Protein AF-A0A2N1NIB5-F1 (afdb_monomer_lite)

Secondary structure (DSSP, 8-state):
-----------------------HHHHHHHHHHHHHHHHHHHT-------------------S------HHHHHHHHHHTT--HHHHHHHHHHHHHHHHHHHHHHTTSPPHHHHHHHHHHHHHHHHHHHHHHHHHHHHHHHHHHHHHHHHHHHHHHHHHHHHHHHHHHHHHHHHHHHHHHHHHHHHHHHHHHHHHHHHHHHHHHHHHHHHHHHHHHHHHHHHHHHHHHHHHHHHHHHHHHHHHHHHHHHHHHS----------

Organism: NCBI:txid588596

Sequence (263 aa):
MLNQIIKRSIFPITGSLSVFRPSIREQQTISIHKYFSTIQEQISPLSPDKPKEKEITIQPTSKAQYYFNTYKIVKDLEVQGFTRGQAEAIMRGMEALLINGFKSRSKLLSKADLENETYLFQASLSDLRIEIQIMRKNSLVDLSSENSLIQREVSSLHQKLRDDIGKMRHFIQLDINNYKADIREEQKKKEINIQRIDNKFTISSGDVRTDIEALKWETTRMALLGLFGLAVFSFSIMFFTSNKKSKEITSEVSKPKDVNINS

pLDDT: mean 76.4, std 22.6, range [32.91, 98.56]

Radius of gyration: 76.94 Å; chains: 1; bounding box: 145×105×233 Å

Foldseek 3Di:
DDDDDDDDDDDDDPDPPPPCPPDPVRVVVVVVVVVVVVCVVVCPDPPPPPPPPPPPPVVVPPDPPCPDDLVVQLVVVVVVPDDSVRSNVVSVVVVVVVVVVVVVVVVPDDPVRVVVVVVVVVVVVVVVVVVVVVVVVVVVVVVVVVVVVVVVVVVVVVVVVVVVVVVVVVVVVVVVVVVVVVVVVVVVVVVVVVVVVVVVVVVVVVVVVVVVVVVVVVVVVVVVVVVVVVVVVVVVVVVVVVVVVVVVVVVVPPDDDDDDDDD

Structure (mmCIF, N/CA/C/O backbone):
data_AF-A0A2N1NIB5-F1
#
_entry.id   AF-A0A2N1NIB5-F1
#
loop_
_atom_site.group_PDB
_atom_site.id
_atom_site.type_symbol
_atom_site.label_atom_id
_atom_site.label_alt_id
_atom_site.label_comp_id
_atom_site.label_asym_id
_atom_site.label_entity_id
_atom_site.label_seq_id
_atom_site.pdbx_PDB_ins_code
_atom_site.Cartn_x
_atom_site.Cartn_y
_atom_site.Cartn_z
_atom_site.occupancy
_atom_site.B_iso_or_equiv
_atom_site.auth_seq_id
_atom_site.auth_comp_id
_atom_site.auth_asym_id
_atom_site.auth_atom_id
_atom_site.pdbx_PDB_model_num
ATOM 1 N N . MET A 1 1 ? -17.876 -62.220 -30.423 1.00 40.88 1 MET A N 1
ATOM 2 C CA . MET A 1 1 ? -16.847 -62.520 -29.408 1.00 40.88 1 MET A CA 1
ATOM 3 C C . MET A 1 1 ? -16.733 -61.334 -28.463 1.00 40.88 1 MET A C 1
ATOM 5 O O . MET A 1 1 ? -16.659 -60.227 -28.970 1.00 40.88 1 MET A O 1
ATOM 9 N N . LEU A 1 2 ? -16.791 -61.612 -27.151 1.00 37.22 2 LEU A N 1
ATOM 10 C CA . LEU A 1 2 ? -16.398 -60.786 -25.990 1.00 37.22 2 LEU A CA 1
ATOM 11 C C . LEU A 1 2 ? -16.826 -59.306 -26.031 1.00 37.22 2 LEU A C 1
ATOM 13 O O . LEU A 1 2 ? -16.201 -58.491 -26.687 1.00 37.22 2 LEU A O 1
ATOM 17 N N . ASN A 1 3 ? -17.900 -58.853 -25.385 1.00 32.91 3 ASN A N 1
ATOM 18 C CA . ASN A 1 3 ? -18.333 -59.085 -24.005 1.00 32.91 3 ASN A CA 1
ATOM 19 C C . ASN A 1 3 ? -17.217 -58.876 -22.963 1.00 32.91 3 ASN A C 1
ATOM 21 O O . ASN A 1 3 ? -16.276 -59.656 -22.898 1.00 32.91 3 ASN A O 1
ATOM 25 N N . GLN A 1 4 ? -17.441 -57.866 -22.115 1.00 40.25 4 GLN A N 1
ATOM 26 C CA . GLN A 1 4 ? -16.739 -57.544 -20.870 1.00 40.25 4 GLN A CA 1
ATOM 27 C C . GLN A 1 4 ? -15.292 -57.045 -20.994 1.00 40.25 4 GLN A C 1
ATOM 29 O O . GLN A 1 4 ? -14.374 -57.818 -21.213 1.00 40.25 4 GLN A O 1
ATOM 34 N N . ILE A 1 5 ? -15.091 -55.755 -20.704 1.00 44.03 5 ILE A N 1
ATOM 35 C CA . ILE A 1 5 ? -14.357 -55.316 -19.506 1.00 44.03 5 ILE A CA 1
ATOM 36 C C . ILE A 1 5 ? -14.787 -53.865 -19.173 1.00 44.03 5 ILE A C 1
ATOM 38 O O . ILE A 1 5 ? -14.405 -52.906 -19.827 1.00 44.03 5 ILE A O 1
ATOM 42 N N . ILE A 1 6 ? -15.688 -53.777 -18.179 1.00 44.81 6 ILE A N 1
ATOM 43 C CA . ILE A 1 6 ? -15.665 -52.839 -17.033 1.00 44.81 6 ILE A CA 1
ATOM 44 C C . ILE A 1 6 ? -15.686 -51.336 -17.405 1.00 44.81 6 ILE A C 1
ATOM 46 O O . ILE A 1 6 ? -14.658 -50.749 -17.696 1.00 44.81 6 ILE A O 1
ATOM 50 N N . LYS A 1 7 ? -16.827 -50.634 -17.508 1.00 41.50 7 LYS A N 1
ATOM 51 C CA . LYS A 1 7 ? -17.937 -50.394 -16.552 1.00 41.50 7 LYS A CA 1
ATOM 52 C C . LYS A 1 7 ? -17.499 -49.624 -15.287 1.00 41.50 7 LYS A C 1
ATOM 54 O O . LYS A 1 7 ? -16.747 -50.163 -14.485 1.00 41.50 7 LYS A O 1
ATOM 59 N N . ARG A 1 8 ? -18.158 -48.467 -15.068 1.00 36.78 8 ARG A N 1
ATOM 60 C CA . ARG A 1 8 ? -18.146 -47.523 -13.912 1.00 36.78 8 ARG A CA 1
ATOM 61 C C . ARG A 1 8 ? -17.165 -46.351 -14.108 1.00 36.78 8 ARG A C 1
ATOM 63 O O . ARG A 1 8 ? -16.000 -46.589 -14.348 1.00 36.78 8 ARG A O 1
ATOM 70 N N . SER A 1 9 ? -17.540 -45.075 -14.045 1.00 34.97 9 SER A N 1
ATOM 71 C CA . SER A 1 9 ? -18.693 -44.432 -13.411 1.00 34.97 9 SER A CA 1
ATOM 72 C C . SER A 1 9 ? -19.104 -43.162 -14.169 1.00 34.97 9 SER A C 1
ATOM 74 O O . SER A 1 9 ? -18.399 -42.156 -14.152 1.00 34.97 9 SER A O 1
ATOM 76 N N . ILE A 1 10 ? -20.284 -43.205 -14.779 1.00 36.25 10 ILE A N 1
ATOM 77 C CA . ILE A 1 10 ? -21.096 -42.016 -15.024 1.00 36.25 10 ILE A CA 1
ATOM 78 C C . ILE A 1 10 ? -21.865 -41.795 -13.720 1.00 36.25 10 ILE A C 1
ATOM 80 O O . ILE A 1 10 ? -22.688 -42.632 -13.352 1.00 36.25 10 ILE A O 1
ATOM 84 N N . PHE A 1 11 ? -21.575 -40.706 -13.016 1.00 34.47 11 PHE A N 1
ATOM 85 C CA . PHE A 1 11 ? -22.477 -40.140 -12.018 1.00 34.47 11 PHE A CA 1
ATOM 86 C C . PHE A 1 11 ? -22.882 -38.750 -12.513 1.00 34.47 11 PHE A C 1
ATOM 88 O O . PHE A 1 11 ? -22.016 -37.880 -12.613 1.00 34.47 11 PHE A O 1
ATOM 95 N N . PRO A 1 12 ? -24.164 -38.512 -12.829 1.00 44.25 12 PRO A N 1
ATOM 96 C CA . PRO A 1 12 ? -24.691 -37.165 -12.901 1.00 44.25 12 PRO A CA 1
ATOM 97 C C . PRO A 1 12 ? -25.001 -36.740 -11.463 1.00 44.25 12 PRO A C 1
ATOM 99 O O . PRO A 1 12 ? -25.833 -37.355 -10.801 1.00 44.25 12 PRO A O 1
ATOM 102 N N . ILE A 1 13 ? -24.326 -35.714 -10.952 1.00 38.97 13 ILE A N 1
ATOM 103 C CA . ILE A 1 13 ? -24.743 -35.080 -9.698 1.00 38.97 13 ILE A CA 1
ATOM 104 C C . ILE A 1 13 ? -25.225 -33.681 -10.048 1.00 38.97 13 ILE A C 1
ATOM 106 O O . ILE A 1 13 ? -24.508 -32.688 -9.980 1.00 38.97 13 ILE A O 1
ATOM 110 N N . THR A 1 14 ? -26.494 -33.642 -10.449 1.00 44.72 14 THR A N 1
ATOM 111 C CA . THR A 1 14 ? -27.396 -32.565 -10.063 1.00 44.72 14 THR A CA 1
ATOM 112 C C . THR A 1 14 ? -27.276 -32.379 -8.556 1.00 44.72 14 THR A C 1
ATOM 114 O O . THR A 1 14 ? -27.567 -33.289 -7.782 1.00 44.72 14 THR A O 1
ATOM 117 N N . GLY A 1 15 ? -26.805 -31.216 -8.142 1.00 36.56 15 GLY A N 1
ATOM 118 C CA . GLY A 1 15 ? -26.615 -30.907 -6.739 1.00 36.56 15 GLY A CA 1
ATOM 119 C C . GLY A 1 15 ? -26.216 -29.459 -6.608 1.00 36.56 15 GLY A C 1
ATOM 120 O O . GLY A 1 15 ? -25.043 -29.145 -6.439 1.00 36.56 15 GLY A O 1
ATOM 121 N N . SER A 1 16 ? -27.205 -28.574 -6.700 1.00 44.16 16 SER A N 1
ATOM 122 C CA . SER A 1 16 ? -27.136 -27.268 -6.069 1.00 44.16 16 SER A CA 1
ATOM 123 C C . SER A 1 16 ? -26.845 -27.479 -4.580 1.00 44.16 16 SER A C 1
ATOM 125 O O . SER A 1 16 ? -27.763 -27.581 -3.769 1.00 44.16 16 SER A O 1
ATOM 127 N N . LEU A 1 17 ? -25.574 -27.565 -4.191 1.00 37.06 17 LEU A N 1
ATOM 128 C CA . LEU A 1 17 ? -25.218 -27.188 -2.836 1.00 37.06 17 LEU A CA 1
ATOM 129 C C . LEU A 1 17 ? -25.234 -25.669 -2.841 1.00 37.06 17 LEU A C 1
ATOM 131 O O . LEU A 1 17 ? -24.251 -25.007 -3.169 1.00 37.06 17 LEU A O 1
ATOM 135 N N . SER A 1 18 ? -26.397 -25.124 -2.493 1.00 36.72 18 SER A N 1
ATOM 136 C CA . SER A 1 18 ? -26.452 -23.864 -1.779 1.00 36.72 18 SER A CA 1
ATOM 137 C C . SER A 1 18 ? -25.441 -23.975 -0.641 1.00 36.72 18 SER A C 1
ATOM 139 O O . SER A 1 18 ? -25.723 -24.578 0.395 1.00 36.72 18 SER A O 1
ATOM 141 N N . VAL A 1 19 ? -24.232 -23.453 -0.860 1.00 41.34 19 VAL A N 1
ATOM 142 C CA . VAL A 1 19 ? -23.340 -23.084 0.228 1.00 41.34 19 VAL A CA 1
ATOM 143 C C . VAL A 1 19 ? -24.154 -22.057 0.985 1.00 41.34 19 VAL A C 1
ATOM 145 O O . VAL A 1 19 ? -24.266 -20.909 0.557 1.00 41.34 19 VAL A O 1
ATOM 148 N N . PHE A 1 20 ? -24.838 -22.518 2.031 1.00 44.88 20 PHE A N 1
ATOM 149 C CA . PHE A 1 20 ? -25.477 -21.660 3.001 1.00 44.88 20 PHE A CA 1
ATOM 150 C C . PHE A 1 20 ? -24.336 -20.825 3.569 1.00 44.88 20 PHE A C 1
ATOM 152 O O . PHE A 1 20 ? -23.554 -21.274 4.403 1.00 44.88 20 PHE A O 1
ATOM 159 N N . ARG A 1 21 ? -24.148 -19.658 2.957 1.00 45.47 21 ARG A N 1
ATOM 160 C CA . ARG A 1 21 ? -23.262 -18.598 3.387 1.00 45.47 21 ARG A CA 1
ATOM 161 C C . ARG A 1 21 ? -24.152 -17.770 4.297 1.00 45.47 21 ARG A C 1
ATOM 163 O O . ARG A 1 21 ? -24.842 -16.899 3.768 1.00 45.47 21 ARG A O 1
ATOM 170 N N . PRO A 1 22 ? -24.210 -18.064 5.611 1.00 43.59 22 PRO A N 1
ATOM 171 C CA . PRO A 1 22 ? -24.970 -17.219 6.508 1.00 43.59 22 PRO A CA 1
ATOM 172 C C . PRO A 1 22 ? -24.440 -15.807 6.314 1.00 43.59 22 PRO A C 1
ATOM 174 O O . PRO A 1 22 ? -23.219 -15.585 6.317 1.00 43.59 22 PRO A O 1
ATOM 177 N N . SER A 1 23 ? -25.349 -14.874 6.046 1.00 44.94 23 SER A N 1
ATOM 178 C CA . SER A 1 23 ? -24.965 -13.472 5.931 1.00 44.94 23 SER A CA 1
ATOM 179 C C . SER A 1 23 ? -24.254 -13.067 7.227 1.00 44.94 23 SER A C 1
ATOM 181 O O . SER A 1 23 ? -24.500 -13.647 8.283 1.00 44.94 23 SER A O 1
ATOM 183 N N . ILE A 1 24 ? -23.358 -12.081 7.188 1.00 51.34 24 ILE A N 1
ATOM 184 C CA . ILE A 1 24 ? -22.641 -11.607 8.391 1.00 51.34 24 ILE A CA 1
ATOM 185 C C . ILE A 1 24 ? -23.633 -11.263 9.526 1.00 51.34 24 ILE A C 1
ATOM 187 O O . ILE A 1 24 ? -23.336 -11.474 10.699 1.00 51.34 24 ILE A O 1
ATOM 191 N N . ARG A 1 25 ? -24.863 -10.873 9.164 1.00 44.44 25 ARG A N 1
ATOM 192 C CA . ARG A 1 25 ? -25.993 -10.635 10.066 1.00 44.44 25 ARG A CA 1
ATOM 193 C C . ARG A 1 25 ? -26.552 -11.916 10.706 1.00 44.44 25 ARG A C 1
ATOM 195 O O . ARG A 1 25 ? -26.906 -11.898 11.875 1.00 44.44 25 ARG A O 1
ATOM 202 N N . GLU A 1 26 ? -26.594 -13.028 9.975 1.00 42.72 26 GLU A N 1
ATOM 203 C CA . GLU A 1 26 ? -26.992 -14.348 10.495 1.00 42.72 26 GLU A CA 1
ATOM 204 C C . GLU A 1 26 ? -25.876 -15.020 11.306 1.00 42.72 26 GLU A C 1
ATOM 206 O O . GLU A 1 26 ? -26.154 -15.679 12.303 1.00 42.72 26 GLU A O 1
ATOM 211 N N . GLN A 1 27 ? -24.600 -14.820 10.949 1.00 48.91 27 GLN A N 1
ATOM 212 C CA . GLN A 1 27 ? -23.492 -15.253 11.810 1.00 48.91 27 GLN A CA 1
ATOM 213 C C . GLN A 1 27 ? -23.476 -14.478 13.129 1.00 48.91 27 GLN A C 1
ATOM 215 O O . GLN A 1 27 ? -23.233 -15.079 14.176 1.00 48.91 27 GLN A O 1
ATOM 220 N N . GLN A 1 28 ? -23.788 -13.178 13.102 1.00 51.28 28 GLN A N 1
ATOM 221 C CA . GLN A 1 28 ? -23.982 -12.381 14.311 1.00 51.28 28 GLN A CA 1
ATOM 222 C C . GLN A 1 28 ? -25.150 -12.913 15.151 1.00 51.28 28 GLN A C 1
ATOM 224 O O . GLN A 1 28 ? -24.954 -13.147 16.338 1.00 51.28 28 GLN A O 1
ATOM 229 N N . THR A 1 29 ? -26.329 -13.191 14.580 1.00 48.44 29 THR A N 1
ATOM 230 C CA . THR A 1 29 ? -27.472 -13.686 15.375 1.00 48.44 29 THR A CA 1
ATOM 231 C C . THR A 1 29 ? -27.257 -15.093 15.930 1.00 48.44 29 THR A C 1
ATOM 233 O O . THR A 1 29 ? -27.588 -15.332 17.088 1.00 48.44 29 THR A O 1
ATOM 236 N N . ILE A 1 30 ? -26.655 -16.011 15.167 1.00 49.59 30 ILE A N 1
ATOM 237 C CA . ILE A 1 30 ? -26.351 -17.378 15.629 1.00 49.59 30 ILE A CA 1
ATOM 238 C C . ILE A 1 30 ? -25.279 -17.353 16.724 1.00 49.59 30 ILE A C 1
ATOM 240 O O . ILE A 1 30 ? -25.393 -18.075 17.715 1.00 49.59 30 ILE A O 1
ATOM 244 N N . SER A 1 31 ? -24.268 -16.491 16.582 1.00 56.06 31 SER A N 1
ATOM 245 C CA . SER A 1 31 ? -23.253 -16.280 17.615 1.00 56.06 31 SER A CA 1
ATOM 246 C C . SER A 1 31 ? -23.896 -15.712 18.876 1.00 56.06 31 SER A C 1
ATOM 248 O O . SER A 1 31 ? -23.772 -16.310 19.938 1.00 56.06 31 SER A O 1
ATOM 250 N N . ILE A 1 32 ? -24.668 -14.627 18.764 1.00 54.06 32 ILE A N 1
ATOM 251 C CA . ILE A 1 32 ? -25.355 -13.991 19.897 1.00 54.06 32 ILE A CA 1
ATOM 252 C C . ILE A 1 32 ? -26.305 -14.975 20.593 1.00 54.06 32 ILE A C 1
ATOM 254 O O . ILE A 1 32 ? -26.289 -15.047 21.816 1.00 54.06 32 ILE A O 1
ATOM 258 N N . HIS A 1 33 ? -27.078 -15.780 19.857 1.00 53.56 33 HIS A N 1
ATOM 259 C CA . HIS A 1 33 ? -28.022 -16.738 20.443 1.00 53.56 33 HIS A CA 1
ATOM 260 C C . HIS A 1 33 ? -27.312 -17.895 21.163 1.00 53.56 33 HIS A C 1
ATOM 262 O O . HIS A 1 33 ? -27.696 -18.259 22.274 1.00 53.56 33 HIS A O 1
ATOM 268 N N . LYS A 1 34 ? -26.215 -18.409 20.588 1.00 58.03 34 LYS A N 1
ATOM 269 C CA . LYS A 1 34 ? -25.362 -19.427 21.222 1.00 58.03 34 LYS A CA 1
ATOM 270 C C . LYS A 1 34 ? -24.609 -18.869 22.436 1.00 58.03 34 LYS A C 1
ATOM 272 O O . LYS A 1 34 ? -24.378 -19.590 23.403 1.00 58.03 34 LYS A O 1
ATOM 277 N N . TYR A 1 35 ? -24.248 -17.586 22.421 1.00 52.94 35 TYR A N 1
ATOM 278 C CA . TYR A 1 35 ? -23.648 -16.907 23.571 1.00 52.94 35 TYR A CA 1
ATOM 279 C C . TYR A 1 35 ? -24.675 -16.615 24.664 1.00 52.94 35 TYR A C 1
ATOM 281 O O . TYR A 1 35 ? -24.351 -16.802 25.830 1.00 52.94 35 TYR A O 1
ATOM 289 N N . PHE A 1 36 ? -25.909 -16.247 24.314 1.00 55.75 36 PHE A N 1
ATOM 290 C CA . PHE A 1 36 ? -26.999 -16.073 25.273 1.00 55.75 36 PHE A CA 1
ATOM 291 C C . PHE A 1 36 ? -27.295 -17.393 25.992 1.00 55.75 36 PHE A C 1
ATOM 293 O O . PHE A 1 36 ? -27.322 -17.418 27.216 1.00 55.75 36 PHE A O 1
ATOM 300 N N . SER A 1 37 ? -27.376 -18.515 25.264 1.00 55.59 37 SER A N 1
ATOM 301 C CA . SER A 1 37 ? -27.571 -19.839 25.873 1.00 55.59 37 SER A CA 1
ATOM 302 C C . SER A 1 37 ? -26.374 -20.292 26.718 1.00 55.59 37 SER A C 1
ATOM 304 O O . SER A 1 37 ? -26.564 -20.830 27.800 1.00 55.59 37 SER A O 1
ATOM 306 N N . THR A 1 38 ? -25.139 -20.025 26.274 1.00 51.25 38 THR A N 1
ATOM 307 C CA . THR A 1 38 ? -23.921 -20.385 27.028 1.00 51.25 38 THR A CA 1
ATOM 308 C C . THR A 1 38 ? -23.781 -19.553 28.307 1.00 51.25 38 THR A C 1
ATOM 310 O O . THR A 1 38 ? -23.337 -20.067 29.325 1.00 51.25 38 THR A O 1
ATOM 313 N N . ILE A 1 39 ? -24.178 -18.276 28.295 1.00 51.34 39 ILE A N 1
ATOM 314 C CA . ILE A 1 39 ? -24.207 -17.421 29.493 1.00 51.34 39 ILE A CA 1
ATOM 315 C C . ILE A 1 39 ? -25.338 -17.867 30.435 1.00 51.34 39 ILE A C 1
ATOM 317 O O . ILE A 1 39 ? -25.117 -17.920 31.640 1.00 51.34 39 ILE A O 1
ATOM 321 N N . GLN A 1 40 ? -26.496 -18.267 29.896 1.00 52.06 40 GLN A N 1
ATOM 322 C CA . GLN A 1 40 ? -27.605 -18.853 30.661 1.00 52.06 40 GLN A CA 1
ATOM 323 C C . GLN A 1 40 ? -27.216 -20.181 31.347 1.00 52.06 40 GLN A C 1
ATOM 325 O O . GLN A 1 40 ? -27.756 -20.512 32.397 1.00 52.06 40 GLN A O 1
ATOM 330 N N . GLU A 1 41 ? -26.290 -20.945 30.757 1.00 49.41 41 GLU A N 1
ATOM 331 C CA . GLU A 1 41 ? -25.838 -22.254 31.253 1.00 49.41 41 GLU A CA 1
ATOM 332 C C . GLU A 1 41 ? -24.619 -22.147 32.195 1.00 49.41 41 GLU A C 1
ATOM 334 O O . GLU A 1 41 ? -24.557 -22.833 33.215 1.00 49.41 41 GLU A O 1
ATOM 339 N N . GLN A 1 42 ? -23.668 -21.246 31.909 1.00 45.12 42 GLN A N 1
ATOM 340 C CA . GLN A 1 42 ? -22.477 -20.992 32.745 1.00 45.12 42 GLN A CA 1
ATOM 341 C C . GLN A 1 42 ? -22.774 -20.111 33.961 1.00 45.12 42 GLN A C 1
ATOM 343 O O . GLN A 1 42 ? -22.035 -20.129 34.944 1.00 45.12 42 GLN A O 1
ATOM 348 N N . ILE A 1 43 ? -23.866 -19.356 33.896 1.00 49.25 43 ILE A N 1
ATOM 349 C CA . ILE A 1 43 ? -24.471 -18.668 35.022 1.00 49.25 43 ILE A CA 1
ATOM 350 C C . ILE A 1 43 ? -25.825 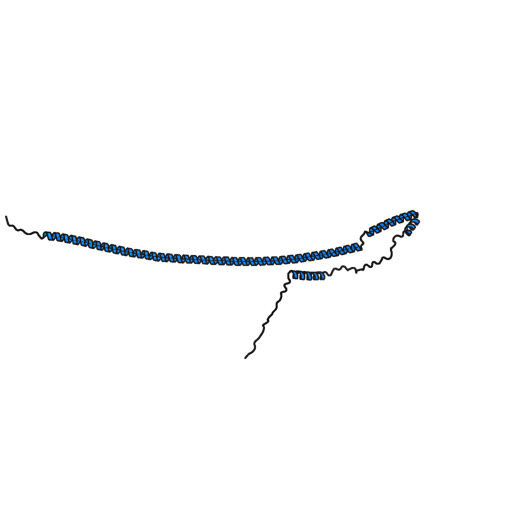-19.345 35.229 1.00 49.25 43 ILE A C 1
ATOM 352 O O . ILE A 1 43 ? -26.880 -18.728 35.100 1.00 49.25 43 ILE A O 1
ATOM 356 N N . SER A 1 44 ? -25.793 -20.628 35.633 1.00 43.31 44 SER A N 1
ATOM 357 C CA . SER A 1 44 ? -26.749 -21.030 36.671 1.00 43.31 44 SER A CA 1
ATOM 358 C C . SER A 1 44 ? -26.723 -19.885 37.667 1.00 43.31 44 SER A C 1
ATOM 360 O O . SER A 1 44 ? -25.612 -19.526 38.088 1.00 43.31 44 SER A O 1
ATOM 362 N N . PRO A 1 45 ? -27.861 -19.231 37.955 1.00 44.31 45 PRO A N 1
ATOM 363 C CA . PRO A 1 45 ? -27.831 -18.143 38.898 1.00 44.31 45 PRO A CA 1
ATOM 364 C C . PRO A 1 45 ? -27.100 -18.724 40.101 1.00 44.31 45 PRO A C 1
ATOM 366 O O . PRO A 1 45 ? -27.449 -19.809 40.582 1.00 44.31 45 PRO A O 1
ATOM 369 N N . LEU A 1 46 ? -26.079 -18.024 40.599 1.00 39.78 46 LEU A N 1
ATOM 370 C CA . LEU A 1 46 ? -25.965 -18.012 42.038 1.00 39.78 46 LEU A CA 1
ATOM 371 C C . LEU A 1 46 ? -27.307 -17.411 42.440 1.00 39.78 46 LEU A C 1
ATOM 373 O O . LEU A 1 46 ? -27.479 -16.201 42.448 1.00 39.78 46 LEU A O 1
ATOM 377 N N . SER A 1 47 ? -28.310 -18.277 42.553 1.00 46.56 47 SER A N 1
ATOM 378 C CA . SER A 1 47 ? -29.475 -18.035 43.335 1.00 46.56 47 SER A CA 1
ATOM 379 C C . SER A 1 47 ? -28.831 -18.054 44.709 1.00 46.56 47 SER A C 1
ATOM 381 O O . SER A 1 47 ? -28.515 -19.145 45.193 1.00 46.56 47 SER A O 1
ATOM 383 N N . PRO A 1 48 ? -28.558 -16.898 45.353 1.00 48.59 48 PRO A N 1
ATOM 384 C CA . PRO A 1 48 ? -28.730 -16.944 46.787 1.00 48.59 48 PRO A CA 1
ATOM 385 C C . PRO A 1 48 ? -30.149 -17.485 46.940 1.00 48.59 48 PRO A C 1
ATOM 387 O O . PRO A 1 48 ? -31.032 -17.065 46.178 1.00 48.59 48 PRO A O 1
ATOM 390 N N . ASP A 1 49 ? -30.302 -18.537 47.745 1.00 42.50 49 ASP A N 1
ATOM 391 C CA . ASP A 1 49 ? -31.583 -19.146 48.083 1.00 42.50 49 ASP A CA 1
ATOM 392 C C . ASP A 1 49 ? -32.693 -18.133 47.848 1.00 42.50 49 ASP A C 1
ATOM 394 O O . ASP A 1 49 ? -32.703 -17.094 48.512 1.00 42.50 49 ASP A O 1
ATOM 398 N N . LYS A 1 50 ? -33.601 -18.386 46.889 1.00 39.12 50 LYS A N 1
ATOM 399 C CA . LYS A 1 50 ? -34.913 -17.753 47.009 1.00 39.12 50 LYS A CA 1
ATOM 400 C C . LYS A 1 50 ? -35.287 -18.057 48.457 1.00 39.12 50 LYS A C 1
ATOM 402 O O . LYS A 1 50 ? -35.442 -19.248 48.763 1.00 39.12 50 LYS A O 1
ATOM 407 N N . PRO A 1 51 ? -35.422 -17.070 49.368 1.00 39.84 51 PRO A N 1
ATOM 408 C CA . PRO A 1 51 ? -36.239 -17.351 50.520 1.00 39.84 51 PRO A CA 1
ATOM 409 C C . PRO A 1 51 ? -37.528 -17.802 49.860 1.00 39.84 51 PRO A C 1
ATOM 411 O O . PRO A 1 51 ? -38.032 -17.093 48.980 1.00 39.84 51 PRO A O 1
ATOM 414 N N . LYS A 1 52 ? -37.949 -19.041 50.162 1.00 40.47 52 LYS A N 1
ATOM 415 C CA . LYS A 1 52 ? -39.263 -19.561 49.792 1.00 40.47 52 LYS A CA 1
ATOM 416 C C . LYS A 1 52 ? -40.179 -18.367 49.730 1.00 40.47 52 LYS A C 1
ATOM 418 O O . LYS A 1 52 ? -40.170 -17.598 50.695 1.00 40.47 52 LYS A O 1
ATOM 423 N N . GLU A 1 53 ? -40.870 -18.212 48.611 1.00 40.81 53 GLU A N 1
ATOM 424 C CA . GLU A 1 53 ? -42.029 -17.353 48.501 1.00 40.81 53 GLU A CA 1
ATOM 425 C C . GLU A 1 53 ? -42.925 -17.711 49.689 1.00 40.81 53 GLU A C 1
ATOM 427 O O . GLU A 1 53 ? -43.774 -18.594 49.645 1.00 40.81 53 GLU A O 1
ATOM 432 N N . LYS A 1 54 ? -42.640 -17.090 50.834 1.00 42.53 54 LYS A N 1
ATOM 433 C CA . LYS A 1 54 ? -43.583 -16.841 51.880 1.00 42.53 54 LYS A CA 1
ATOM 434 C C . LYS A 1 54 ? -44.419 -15.816 51.170 1.00 42.53 54 LYS A C 1
ATOM 436 O O . LYS A 1 54 ? -44.155 -14.620 51.255 1.00 42.53 54 LYS A O 1
ATOM 441 N N . GLU A 1 55 ? -45.381 -16.337 50.409 1.00 36.47 55 GLU A N 1
ATOM 442 C CA . GLU A 1 55 ? -46.738 -15.848 50.463 1.00 36.47 55 GLU A CA 1
ATOM 443 C C . GLU A 1 55 ? -46.833 -15.082 51.770 1.00 36.47 55 GLU A C 1
ATOM 445 O O . GLU A 1 55 ? -46.662 -15.655 52.857 1.00 36.47 55 GLU A O 1
ATOM 450 N N . ILE A 1 56 ? -46.873 -13.757 51.655 1.00 42.72 56 ILE A N 1
ATOM 451 C CA . ILE A 1 56 ? -47.083 -12.901 52.800 1.00 42.72 56 ILE A CA 1
ATOM 452 C C . ILE A 1 56 ? -48.517 -13.240 53.184 1.00 42.72 56 ILE A C 1
ATOM 454 O O . ILE A 1 56 ? -49.464 -12.547 52.829 1.00 42.72 56 ILE A O 1
ATOM 458 N N . THR A 1 57 ? -48.694 -14.362 53.885 1.00 33.50 57 THR A N 1
ATOM 459 C CA . THR A 1 57 ? -49.753 -14.520 54.842 1.00 33.50 57 THR A CA 1
ATOM 460 C C . THR A 1 57 ? -49.486 -13.348 55.756 1.00 33.50 57 THR A C 1
ATOM 462 O O . THR A 1 57 ? -48.622 -13.394 56.636 1.00 33.50 57 THR A O 1
ATOM 465 N N . ILE A 1 58 ? -50.187 -12.254 55.482 1.00 41.41 58 ILE A N 1
ATOM 466 C CA . ILE A 1 58 ? -50.519 -11.264 56.477 1.00 41.41 58 ILE A CA 1
ATOM 467 C C . ILE A 1 58 ? -51.298 -12.093 57.490 1.00 41.41 58 ILE A C 1
ATOM 469 O O . ILE A 1 58 ? -52.519 -12.185 57.432 1.00 41.41 58 ILE A O 1
ATOM 473 N N . GLN A 1 59 ? -50.586 -12.821 58.355 1.00 33.31 59 GLN A N 1
ATOM 474 C CA . GLN A 1 59 ? -51.176 -13.296 59.578 1.00 33.31 59 GLN A CA 1
ATOM 475 C C . GLN A 1 59 ? -51.601 -11.987 60.220 1.00 33.31 59 GLN A C 1
ATOM 477 O O . GLN A 1 59 ? -50.722 -11.160 60.497 1.00 33.31 59 GLN A O 1
ATOM 482 N N . PRO A 1 60 ? -52.909 -11.723 60.382 1.00 37.66 60 PRO A N 1
ATOM 483 C CA . PRO A 1 60 ? -53.294 -10.620 61.224 1.00 37.66 60 PRO A CA 1
ATOM 484 C C . PRO A 1 60 ? -52.612 -10.953 62.542 1.00 37.66 60 PRO A C 1
ATOM 486 O O . PRO A 1 60 ? -52.874 -12.017 63.112 1.00 37.66 60 PRO A O 1
ATOM 489 N N . THR A 1 61 ? -51.651 -10.131 62.966 1.00 43.34 61 THR A N 1
ATOM 490 C CA . THR A 1 61 ? -51.080 -10.224 64.304 1.00 43.34 61 THR A CA 1
ATOM 491 C C . THR A 1 61 ? -52.244 -9.942 65.237 1.00 43.34 61 THR A C 1
ATOM 493 O O . THR A 1 61 ? -52.555 -8.806 65.591 1.00 43.34 61 THR A O 1
ATOM 496 N N . SER A 1 62 ? -52.988 -11.007 65.509 1.00 50.31 62 SER A N 1
ATOM 497 C CA . SER A 1 62 ? -54.196 -11.061 66.293 1.00 50.31 62 SER A CA 1
ATOM 498 C C . SER A 1 62 ? -53.737 -11.019 67.729 1.00 50.31 62 SER A C 1
ATOM 500 O O . SER A 1 62 ? -53.494 -12.025 68.387 1.00 50.31 62 SER A O 1
ATOM 502 N N . LYS A 1 63 ? -53.495 -9.785 68.142 1.00 44.28 63 LYS A N 1
ATOM 503 C CA . LYS A 1 63 ? -53.570 -9.221 69.480 1.00 44.28 63 LYS A CA 1
ATOM 504 C C . LYS A 1 63 ? -52.899 -7.876 69.311 1.00 44.28 63 LYS A C 1
ATOM 506 O O . LYS A 1 63 ? -51.679 -7.801 69.200 1.00 44.28 63 LYS A O 1
ATOM 511 N N . ALA A 1 64 ? -53.708 -6.820 69.260 1.00 43.91 64 ALA A N 1
ATOM 512 C CA . ALA A 1 64 ? -53.235 -5.493 69.60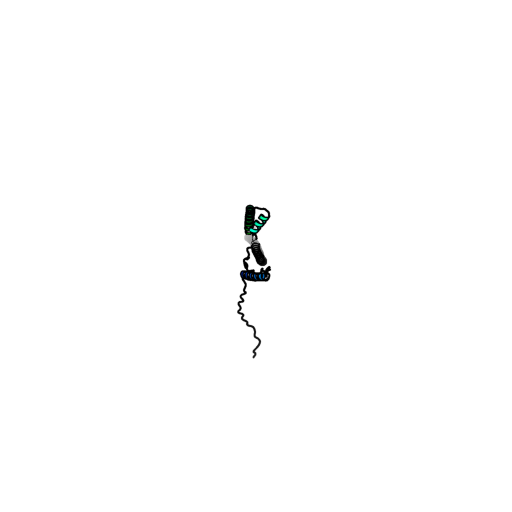3 1.00 43.91 64 ALA A CA 1
ATOM 513 C C . ALA A 1 64 ? -52.582 -5.631 70.981 1.00 43.91 64 ALA A C 1
ATOM 515 O O . ALA A 1 64 ? -53.266 -5.732 71.999 1.00 43.91 64 ALA A O 1
ATOM 516 N N . GLN A 1 65 ? -51.263 -5.800 71.002 1.00 49.84 65 GLN A N 1
ATOM 517 C CA . GLN A 1 65 ? -50.523 -5.906 72.236 1.00 49.84 65 GLN A CA 1
ATOM 518 C C . GLN A 1 65 ? -50.626 -4.518 72.851 1.00 49.84 65 GLN A C 1
ATOM 520 O O . GLN A 1 65 ? -50.030 -3.558 72.370 1.00 49.84 65 GLN A O 1
ATOM 525 N N . TYR A 1 66 ? -51.519 -4.393 73.829 1.00 53.28 66 TYR A N 1
ATOM 526 C CA . TYR A 1 66 ? -51.827 -3.138 74.492 1.00 53.28 66 TYR A CA 1
ATOM 527 C C . TYR A 1 66 ? -50.621 -2.793 75.373 1.00 53.28 66 TYR A C 1
ATOM 529 O O . TYR A 1 66 ? -50.580 -3.116 76.557 1.00 53.28 66 TYR A O 1
ATOM 537 N N . TYR A 1 67 ? -49.578 -2.216 74.765 1.00 60.19 67 TYR A N 1
ATOM 538 C CA . TYR A 1 67 ? -48.315 -1.896 75.438 1.00 60.19 67 TYR A CA 1
ATOM 539 C C . TYR A 1 67 ? -48.481 -0.815 76.515 1.00 60.19 67 TYR A C 1
ATOM 541 O O . TYR A 1 67 ? -47.574 -0.610 77.317 1.00 60.19 67 TYR A O 1
ATOM 549 N N . PHE A 1 68 ? -49.630 -0.133 76.552 1.00 70.00 68 PHE A N 1
ATOM 550 C CA . PHE A 1 68 ? -49.857 1.012 77.417 1.00 70.00 68 PHE A CA 1
ATOM 551 C C . PHE A 1 68 ? -51.161 0.881 78.205 1.00 70.00 68 PHE A C 1
ATOM 553 O O . PHE A 1 68 ? -52.235 1.237 77.734 1.00 70.00 68 PHE A O 1
ATOM 560 N N . ASN A 1 69 ? -51.083 0.338 79.421 1.00 82.56 69 ASN A N 1
ATOM 561 C CA . ASN A 1 69 ? -52.235 0.261 80.315 1.00 82.56 69 ASN A CA 1
ATOM 562 C C . ASN A 1 69 ? -52.369 1.566 81.114 1.00 82.56 69 ASN A C 1
ATOM 564 O O . ASN A 1 69 ? -51.798 1.711 82.197 1.00 82.56 69 ASN A O 1
ATOM 568 N N . THR A 1 70 ? -53.160 2.490 80.572 1.00 84.50 70 THR A N 1
ATOM 569 C CA . THR A 1 70 ? -53.513 3.781 81.176 1.00 84.50 70 THR A CA 1
ATOM 570 C C . THR A 1 70 ? -53.989 3.654 82.624 1.00 84.50 70 THR A C 1
ATOM 572 O O . THR A 1 70 ? -53.574 4.428 83.483 1.00 84.50 70 THR A O 1
ATOM 575 N N . TYR A 1 71 ? -54.823 2.657 82.929 1.00 84.31 71 TYR A N 1
ATOM 576 C CA . TYR A 1 71 ? -55.386 2.485 84.268 1.00 84.31 71 TYR A CA 1
ATOM 577 C C . TYR A 1 71 ? -54.325 2.081 85.294 1.00 84.31 71 TYR A C 1
ATOM 579 O O . TYR A 1 71 ? -54.279 2.643 86.387 1.00 84.31 71 TYR A O 1
ATOM 587 N N . LYS A 1 72 ? -53.442 1.142 84.930 1.00 85.31 72 LYS A N 1
ATOM 588 C CA . LYS A 1 72 ? -52.364 0.678 85.810 1.00 85.31 72 LYS A CA 1
ATOM 589 C C . LYS A 1 72 ? -51.379 1.803 86.132 1.00 85.31 72 LYS A C 1
ATOM 591 O O . LYS A 1 72 ? -51.034 1.983 87.289 1.00 85.31 72 LYS A O 1
ATOM 596 N N . ILE A 1 73 ? -51.003 2.603 85.134 1.00 85.88 73 ILE A N 1
ATOM 597 C CA . ILE A 1 73 ? -50.071 3.727 85.312 1.00 85.88 73 ILE A CA 1
ATOM 598 C C . ILE A 1 73 ? -50.654 4.779 86.256 1.00 85.88 73 ILE A C 1
ATOM 600 O O . ILE A 1 73 ? -49.975 5.229 87.174 1.00 85.88 73 ILE A O 1
ATOM 604 N N . VAL A 1 74 ? -51.925 5.143 86.070 1.00 88.94 74 VAL A N 1
ATOM 605 C CA . VAL A 1 74 ? -52.582 6.103 86.963 1.00 88.94 74 VAL A CA 1
ATOM 606 C C . VAL A 1 74 ? -52.705 5.525 88.376 1.00 88.94 74 VAL A C 1
ATOM 608 O O . VAL A 1 74 ? -52.491 6.252 89.343 1.00 88.94 74 VAL A O 1
ATOM 611 N N . LYS A 1 75 ? -52.976 4.219 88.517 1.00 86.75 75 LYS A N 1
ATOM 612 C CA . LYS A 1 75 ? -53.070 3.575 89.832 1.00 86.75 75 LYS A CA 1
ATOM 613 C C . LYS A 1 75 ? -51.728 3.498 90.560 1.00 86.75 75 LYS A C 1
ATOM 615 O O . LYS A 1 75 ? -51.678 3.761 91.757 1.00 86.75 75 LYS A O 1
ATOM 620 N N . ASP A 1 76 ? -50.654 3.187 89.845 1.00 88.19 76 ASP A N 1
ATOM 621 C CA . ASP A 1 76 ? -49.301 3.144 90.401 1.00 88.19 76 ASP A CA 1
ATOM 622 C C . ASP A 1 76 ? -48.840 4.555 90.824 1.00 88.19 76 ASP A C 1
ATOM 624 O O . ASP A 1 76 ? -48.222 4.713 91.876 1.00 88.19 76 ASP A O 1
ATOM 628 N N . LEU A 1 77 ? -49.211 5.599 90.070 1.00 88.12 77 LEU A N 1
ATOM 629 C CA . LEU A 1 77 ? -48.949 7.000 90.431 1.00 88.12 77 LEU A CA 1
ATOM 630 C C . LEU A 1 77 ? -49.741 7.449 91.671 1.00 88.12 77 LEU A C 1
ATOM 632 O O . LEU A 1 77 ? -49.191 8.139 92.527 1.00 88.12 77 LEU A O 1
ATOM 636 N N . GLU A 1 78 ? -50.998 7.024 91.818 1.00 89.62 78 GLU A N 1
ATOM 637 C CA . GLU A 1 78 ? -51.780 7.272 93.041 1.00 89.62 78 GLU A CA 1
ATOM 638 C C . GLU A 1 78 ? -51.129 6.651 94.280 1.00 89.62 78 GLU A C 1
ATOM 640 O O . GLU A 1 78 ? -51.074 7.282 95.334 1.00 89.62 78 GLU A O 1
ATOM 645 N N . VAL A 1 79 ? -50.615 5.421 94.158 1.00 90.56 79 VAL A N 1
ATOM 646 C CA . VAL A 1 79 ? -49.936 4.719 95.260 1.00 90.56 79 VAL A CA 1
ATOM 647 C C . VAL A 1 79 ? -48.648 5.439 95.673 1.00 90.56 79 VAL A C 1
ATOM 649 O O . VAL A 1 79 ? -48.283 5.406 96.845 1.00 90.56 79 VAL A O 1
ATOM 652 N N . GLN A 1 80 ? -47.989 6.141 94.748 1.00 88.50 80 GLN A N 1
ATOM 653 C CA . GLN A 1 80 ? -46.794 6.947 95.030 1.00 88.50 80 GLN A CA 1
ATOM 654 C C . GLN A 1 80 ? -47.091 8.380 95.508 1.00 88.50 80 GLN A C 1
ATOM 656 O O . GLN A 1 80 ? -46.171 9.184 95.638 1.00 88.50 80 GLN A O 1
ATOM 661 N N . GLY A 1 81 ? -48.353 8.703 95.813 1.00 86.94 81 GLY A N 1
ATOM 662 C CA . GLY A 1 81 ? -48.736 9.969 96.445 1.00 86.94 81 GLY A CA 1
ATOM 663 C C . GLY A 1 81 ? -49.162 11.081 95.483 1.00 86.94 81 GLY A C 1
ATOM 664 O O . GLY A 1 81 ? -49.359 12.213 95.923 1.00 86.94 81 GLY A O 1
ATOM 665 N N . PHE A 1 82 ? -49.344 10.790 94.190 1.00 89.06 82 PHE A N 1
ATOM 666 C CA . PHE A 1 82 ? -49.919 11.752 93.248 1.00 89.06 82 PHE A CA 1
ATOM 667 C C . PHE A 1 82 ? -51.444 11.805 93.373 1.00 89.06 82 PHE A C 1
ATOM 669 O O . PHE A 1 82 ? -52.118 10.784 93.507 1.00 89.06 82 PHE A O 1
ATOM 676 N N . THR A 1 83 ? -52.018 13.006 93.267 1.00 90.12 83 THR A N 1
ATOM 677 C CA . THR A 1 83 ? -53.479 13.145 93.173 1.00 90.12 83 THR A CA 1
ATOM 678 C C . THR A 1 83 ? -53.983 12.591 91.839 1.00 90.12 83 THR A C 1
ATOM 680 O O . THR A 1 83 ? -53.280 12.651 90.827 1.00 90.12 83 THR A O 1
ATOM 683 N N . ARG A 1 84 ? -55.232 12.104 91.802 1.00 87.00 84 ARG A N 1
ATOM 684 C CA . ARG A 1 84 ? -55.840 11.538 90.584 1.00 87.00 84 ARG A CA 1
ATOM 685 C C . ARG A 1 84 ? -55.699 12.464 89.370 1.00 87.00 84 ARG A C 1
ATOM 687 O O . ARG A 1 84 ? -55.315 12.011 88.298 1.00 87.00 84 ARG A O 1
ATOM 694 N N . GLY A 1 85 ? -55.953 13.762 89.550 1.00 87.88 85 GLY A N 1
ATOM 695 C CA . GLY A 1 85 ? -55.853 14.753 88.474 1.00 87.88 85 GLY A CA 1
ATOM 696 C C . GLY A 1 85 ? -54.427 14.936 87.942 1.00 87.88 85 GLY A C 1
ATOM 697 O O . GLY A 1 85 ? -54.234 15.054 86.734 1.00 87.88 85 GLY A O 1
ATOM 698 N N . GLN A 1 86 ? -53.416 14.898 88.817 1.00 89.75 86 GLN A N 1
ATOM 699 C CA . GLN A 1 86 ? -52.006 14.963 88.412 1.00 89.75 86 GLN A CA 1
ATOM 700 C C . GLN A 1 86 ? -51.568 13.680 87.695 1.00 89.75 86 GLN A C 1
ATOM 702 O O . GLN A 1 86 ? -50.915 13.750 86.654 1.00 89.75 86 GLN A O 1
ATOM 707 N N . ALA A 1 87 ? -51.969 12.516 88.209 1.00 90.38 87 ALA A N 1
ATOM 708 C CA . ALA A 1 87 ? -51.666 11.225 87.601 1.00 90.38 87 ALA A CA 1
ATOM 709 C C . ALA A 1 87 ? -52.303 11.080 86.203 1.00 90.38 87 ALA A C 1
ATOM 711 O O . ALA A 1 87 ? -51.652 10.611 85.269 1.00 90.38 87 ALA A O 1
ATOM 712 N N . GLU A 1 88 ? -53.541 11.551 86.021 1.00 89.00 88 GLU A N 1
ATOM 713 C CA . GLU A 1 88 ? -54.197 11.587 84.709 1.00 89.00 88 GLU A CA 1
ATOM 714 C C . GLU A 1 88 ? -53.524 12.561 83.733 1.00 89.00 88 GLU A C 1
ATOM 716 O O . GLU A 1 88 ? -53.368 12.225 82.559 1.00 89.00 88 GLU A O 1
ATOM 721 N N . ALA A 1 89 ? -53.083 13.737 84.191 1.00 89.62 89 ALA A N 1
ATOM 722 C CA . ALA A 1 89 ? -52.380 14.703 83.344 1.00 89.62 89 ALA A CA 1
ATOM 723 C C . ALA A 1 89 ? -51.029 14.162 82.842 1.00 89.62 89 ALA A C 1
ATOM 725 O O . ALA A 1 89 ? -50.720 14.274 81.653 1.00 89.62 89 ALA A O 1
ATOM 726 N N . ILE A 1 90 ? -50.253 13.518 83.722 1.00 88.00 90 ILE A N 1
ATOM 727 C CA . ILE A 1 90 ? -48.979 12.872 83.366 1.00 88.00 90 ILE A CA 1
ATOM 728 C C . ILE A 1 90 ? -49.218 11.729 82.376 1.00 88.00 90 ILE A C 1
ATOM 730 O O . ILE A 1 90 ? -48.510 11.624 81.374 1.00 88.00 90 ILE A O 1
ATOM 734 N N . MET A 1 91 ? -50.245 10.908 82.610 1.00 89.56 91 MET A N 1
ATOM 735 C CA . MET A 1 91 ? -50.599 9.813 81.710 1.00 89.56 91 MET A CA 1
ATOM 736 C C . MET A 1 91 ? -50.968 10.329 80.313 1.00 89.56 91 MET A C 1
ATOM 738 O O . MET A 1 91 ? -50.420 9.830 79.334 1.00 89.56 91 MET A O 1
ATOM 742 N N . ARG A 1 92 ? -51.803 11.374 80.208 1.00 88.31 92 ARG A N 1
ATOM 743 C CA . ARG A 1 92 ? -52.158 11.985 78.912 1.00 88.31 92 ARG A CA 1
ATOM 744 C C . ARG A 1 92 ? -50.938 12.567 78.192 1.00 88.31 92 ARG A C 1
ATOM 746 O O . ARG A 1 92 ? -50.832 12.453 76.973 1.00 88.31 92 ARG A O 1
ATOM 753 N N . GLY A 1 93 ? -49.996 13.163 78.929 1.00 88.12 93 GLY A N 1
ATOM 754 C CA . GLY A 1 93 ? -48.725 13.631 78.368 1.00 88.12 93 GLY A CA 1
ATOM 755 C C . GLY A 1 93 ? -47.864 12.486 77.825 1.00 88.12 93 GLY A C 1
ATOM 756 O O . GLY A 1 93 ? -47.337 12.572 76.716 1.00 88.12 93 GLY A O 1
ATOM 757 N N . MET A 1 94 ? -47.768 11.383 78.571 1.00 86.62 94 MET A N 1
ATOM 758 C CA . MET A 1 94 ? -47.047 10.177 78.155 1.00 86.62 94 MET A CA 1
ATOM 759 C C . MET A 1 94 ? -47.703 9.508 76.939 1.00 86.62 94 MET A C 1
ATOM 761 O O . MET A 1 94 ? -47.005 9.118 76.005 1.00 86.62 94 MET A O 1
ATOM 765 N N . GLU A 1 95 ? -49.033 9.438 76.907 1.00 86.56 95 GLU A N 1
ATOM 766 C CA . GLU A 1 95 ? -49.810 8.949 75.768 1.00 86.56 95 GLU A CA 1
ATOM 767 C C . GLU A 1 95 ? -49.538 9.787 74.509 1.00 86.56 95 GLU A C 1
ATOM 769 O O . GLU A 1 95 ? -49.220 9.234 73.456 1.00 86.56 95 GLU A O 1
ATOM 774 N N . ALA A 1 96 ? -49.553 11.120 74.619 1.00 86.19 96 ALA A N 1
ATOM 775 C CA . ALA A 1 96 ? -49.246 12.010 73.501 1.00 86.19 96 ALA A CA 1
ATOM 776 C C . ALA A 1 96 ? -47.811 11.819 72.969 1.00 86.19 96 ALA A C 1
ATOM 778 O O . ALA A 1 96 ? -47.601 11.763 71.753 1.00 86.19 96 ALA A O 1
ATOM 779 N N . LEU A 1 97 ? -46.818 11.675 73.855 1.00 86.00 97 LEU A N 1
ATOM 780 C CA . LEU A 1 97 ? -45.429 11.404 73.461 1.00 86.00 97 LEU A CA 1
ATOM 781 C C . LEU A 1 97 ? -45.280 10.044 72.769 1.00 86.00 97 LEU A C 1
ATOM 783 O O . LEU A 1 97 ? -44.567 9.942 71.768 1.00 86.00 97 LEU A O 1
ATOM 787 N N . LEU A 1 98 ? -45.977 9.014 73.251 1.00 84.19 98 LEU A N 1
ATOM 788 C CA . LEU A 1 98 ? -45.966 7.688 72.637 1.00 84.19 98 LEU A CA 1
ATOM 789 C C . LEU A 1 98 ? -46.621 7.698 71.256 1.00 84.19 98 LEU A C 1
ATOM 791 O O . LEU A 1 98 ? -46.025 7.186 70.309 1.00 84.19 98 LEU A O 1
ATOM 795 N N . ILE A 1 99 ? -47.792 8.323 71.107 1.00 83.62 99 ILE A N 1
ATOM 796 C CA . ILE A 1 99 ? -48.474 8.463 69.811 1.00 83.62 99 ILE A CA 1
ATOM 797 C C . ILE A 1 99 ? -47.567 9.189 68.809 1.00 83.62 99 ILE A C 1
ATOM 799 O O . ILE A 1 99 ? -47.414 8.741 67.670 1.00 83.62 99 ILE A O 1
ATOM 803 N N . ASN A 1 100 ? -46.900 10.264 69.237 1.00 81.50 100 ASN A N 1
ATOM 804 C CA . ASN A 1 100 ? -45.941 10.987 68.402 1.00 81.50 100 ASN A CA 1
ATOM 805 C C . ASN A 1 100 ? -44.724 10.123 68.026 1.00 81.50 100 ASN A C 1
ATOM 807 O O . ASN A 1 100 ? -44.289 10.140 66.872 1.00 81.50 100 ASN A O 1
ATOM 811 N N . GLY A 1 101 ? -44.207 9.319 68.960 1.00 79.88 101 GLY A N 1
ATOM 812 C CA . GLY A 1 101 ? -43.124 8.366 68.710 1.00 79.88 101 GLY A CA 1
ATOM 813 C C . GLY A 1 101 ? -43.506 7.268 67.712 1.00 79.88 101 GLY A C 1
ATOM 814 O O . GLY A 1 101 ? -42.745 6.986 66.784 1.00 79.88 101 GLY A O 1
ATOM 815 N N . PHE A 1 102 ? -44.706 6.695 67.832 1.00 76.31 102 PHE A N 1
ATOM 816 C CA . PHE A 1 102 ? -45.225 5.703 66.884 1.00 76.31 102 PHE A CA 1
ATOM 817 C C . PHE A 1 102 ? -45.472 6.301 65.494 1.00 76.31 102 PHE A C 1
ATOM 819 O O . PHE A 1 102 ? -45.096 5.688 64.497 1.00 76.31 102 PHE A O 1
ATOM 826 N N . LYS A 1 103 ? -46.011 7.524 65.414 1.00 74.56 103 LYS A N 1
ATOM 827 C CA . LYS A 1 103 ? -46.177 8.263 64.150 1.00 74.56 103 LYS A CA 1
ATOM 828 C C . LYS A 1 103 ? -44.841 8.616 63.486 1.00 74.56 103 LYS A C 1
ATOM 830 O O . LYS A 1 103 ? -44.768 8.736 62.267 1.00 74.56 103 LYS A O 1
ATOM 835 N N . SER A 1 104 ? -43.777 8.801 64.268 1.00 72.69 104 SER A N 1
ATOM 836 C CA . SER A 1 104 ? -42.418 8.956 63.736 1.00 72.69 104 SER A CA 1
ATOM 837 C C . SER A 1 104 ? -41.859 7.618 63.240 1.00 72.69 104 SER A C 1
ATOM 839 O O . SER A 1 104 ? -41.260 7.549 62.171 1.00 72.69 104 SER A O 1
ATOM 841 N N . ARG A 1 105 ? -42.137 6.518 63.953 1.00 69.81 105 ARG A N 1
ATOM 842 C CA . ARG A 1 105 ? -41.741 5.163 63.545 1.00 69.81 105 ARG A CA 1
ATOM 843 C C . ARG A 1 105 ? -42.408 4.707 62.248 1.00 69.81 105 ARG A C 1
ATOM 845 O O . ARG A 1 105 ? -41.757 4.013 61.484 1.00 69.81 105 ARG A O 1
ATOM 852 N N . SER A 1 106 ? -43.638 5.128 61.955 1.00 65.44 106 SER A N 1
ATOM 853 C CA . SER A 1 106 ? -44.272 4.845 60.658 1.00 65.44 106 SER A CA 1
ATOM 854 C C . SER A 1 106 ? -43.652 5.615 59.485 1.00 65.44 106 SER A C 1
ATOM 856 O O . SER A 1 106 ? -43.942 5.292 58.339 1.00 65.44 106 SER A O 1
ATOM 858 N N . LYS A 1 107 ? -42.812 6.629 59.748 1.00 64.56 107 LYS A N 1
ATOM 859 C CA . LYS A 1 107 ? -41.987 7.300 58.727 1.00 64.56 107 LYS A CA 1
ATOM 860 C C . LYS A 1 107 ? -40.609 6.658 58.554 1.00 64.56 107 LYS A C 1
ATOM 862 O O . LYS 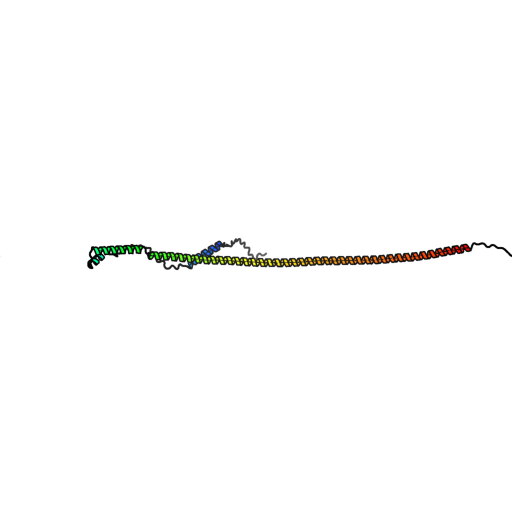A 1 107 ? -39.903 7.004 57.613 1.00 64.56 107 LYS A O 1
ATOM 867 N N . LEU A 1 108 ? -40.205 5.771 59.462 1.00 68.06 108 LEU A N 1
ATOM 868 C CA . LEU A 1 108 ? -39.009 4.961 59.277 1.00 68.06 108 LEU A CA 1
ATOM 869 C C . LEU A 1 108 ? -39.392 3.802 58.360 1.00 68.06 108 LEU A C 1
ATOM 871 O O . LEU A 1 108 ? -40.347 3.083 58.650 1.00 68.06 108 LEU A O 1
ATOM 875 N N . LEU A 1 109 ? -38.660 3.653 57.254 1.00 66.31 109 LEU A N 1
ATOM 876 C CA . LEU A 1 109 ? -38.811 2.521 56.343 1.00 66.31 109 LEU A CA 1
ATOM 877 C C . LEU A 1 109 ? -38.811 1.221 57.147 1.00 66.31 109 LEU A C 1
ATOM 879 O O . LEU A 1 109 ? -37.966 1.022 58.030 1.00 66.31 109 LEU A O 1
ATOM 883 N N . SER A 1 110 ? -39.772 0.346 56.852 1.00 78.81 110 SER A N 1
ATOM 884 C CA . SER A 1 110 ? -39.771 -0.987 57.437 1.00 78.81 110 SER A CA 1
ATOM 885 C C . SER A 1 110 ? -38.476 -1.690 57.036 1.00 78.81 110 SER A C 1
ATOM 887 O O . SER A 1 110 ? -37.958 -1.481 55.938 1.00 78.81 110 SER A O 1
ATOM 889 N N . LYS A 1 111 ? -37.953 -2.565 57.900 1.00 81.31 111 LYS A N 1
ATOM 890 C CA . LYS A 1 111 ? -36.805 -3.409 57.529 1.00 81.31 111 LYS A CA 1
ATOM 891 C C . LYS A 1 111 ? -37.082 -4.197 56.243 1.00 81.31 111 LYS A C 1
ATOM 893 O O . LYS A 1 111 ? -36.183 -4.341 55.428 1.00 81.31 111 LYS A O 1
ATOM 898 N N . ALA A 1 112 ? -38.335 -4.611 56.043 1.00 80.69 112 ALA A N 1
ATOM 899 C CA . ALA A 1 112 ? -38.775 -5.296 54.832 1.00 80.69 112 ALA A CA 1
ATOM 900 C C . ALA A 1 112 ? -38.683 -4.409 53.576 1.00 80.69 112 ALA A C 1
ATOM 902 O O . ALA A 1 112 ? -38.240 -4.885 52.535 1.00 80.69 112 ALA A O 1
ATOM 903 N N . ASP A 1 113 ? -39.041 -3.123 53.675 1.00 83.62 113 ASP A N 1
ATOM 904 C CA . ASP A 1 113 ? -38.962 -2.189 52.541 1.00 83.62 113 ASP A CA 1
ATOM 905 C C . ASP A 1 113 ? -37.500 -1.933 52.160 1.00 83.62 113 ASP A C 1
ATOM 907 O O . ASP A 1 113 ? -37.145 -1.966 50.986 1.00 83.62 113 ASP A O 1
ATOM 911 N N . LEU A 1 114 ? -36.626 -1.748 53.157 1.00 86.31 114 LEU A N 1
ATOM 912 C CA . LEU A 1 114 ? -35.190 -1.576 52.927 1.00 86.31 114 LEU A CA 1
ATOM 913 C C . LEU A 1 114 ? -34.561 -2.817 52.275 1.00 86.31 114 LEU A C 1
ATOM 915 O O . LEU A 1 114 ? -33.740 -2.680 51.369 1.00 86.31 114 LEU A O 1
ATOM 919 N N . GLU A 1 115 ? -34.932 -4.018 52.720 1.00 85.38 115 GLU A N 1
ATOM 920 C CA . GLU A 1 115 ? -34.457 -5.277 52.135 1.00 85.38 115 GLU A CA 1
ATOM 921 C C . GLU A 1 115 ? -34.945 -5.448 50.689 1.00 85.38 115 GLU A C 1
ATOM 923 O O . GLU A 1 115 ? -34.156 -5.837 49.826 1.00 85.38 115 GLU A O 1
ATOM 928 N N . ASN A 1 116 ? -36.197 -5.086 50.395 1.00 87.19 116 ASN A N 1
ATOM 929 C CA . ASN A 1 116 ? -36.750 -5.134 49.042 1.00 87.19 116 ASN A CA 1
ATOM 930 C C . ASN A 1 116 ? -36.068 -4.138 48.087 1.00 87.19 116 ASN A C 1
ATOM 932 O O . ASN A 1 116 ? -35.650 -4.520 46.996 1.00 87.19 116 ASN A O 1
ATOM 936 N N . GLU A 1 117 ? -35.887 -2.882 48.502 1.00 86.31 117 GLU A N 1
ATOM 937 C CA . GLU A 1 117 ? -35.157 -1.883 47.705 1.00 86.31 117 GLU A CA 1
ATOM 938 C C . GLU A 1 117 ? -33.697 -2.300 47.480 1.00 86.31 117 GLU A C 1
ATOM 940 O O . GLU A 1 117 ? -33.162 -2.179 46.377 1.00 86.31 117 GLU A O 1
ATOM 945 N N . THR A 1 118 ? -33.056 -2.874 48.503 1.00 88.38 118 THR A N 1
ATOM 946 C CA . THR A 1 118 ? -31.698 -3.418 48.370 1.00 88.38 118 THR A CA 1
ATOM 947 C C . THR A 1 118 ? -31.653 -4.568 47.362 1.00 88.38 118 THR A C 1
ATOM 949 O O . THR A 1 118 ? -30.718 -4.643 46.564 1.00 88.38 118 THR A O 1
ATOM 952 N N . TYR A 1 119 ? -32.662 -5.443 47.359 1.00 89.44 119 TYR A N 1
ATOM 953 C CA . TYR A 1 119 ? -32.783 -6.528 46.388 1.00 89.44 119 TYR A CA 1
ATOM 954 C C . TYR A 1 119 ? -32.943 -6.002 44.954 1.00 89.44 119 TYR A C 1
ATOM 956 O O . TYR A 1 119 ? -32.197 -6.418 44.066 1.00 89.44 119 TYR A O 1
ATOM 964 N N . LEU A 1 120 ? -33.849 -5.044 44.725 1.00 91.75 120 LEU A N 1
ATOM 965 C CA . LEU A 1 120 ? -34.052 -4.417 43.411 1.00 91.75 120 LEU A CA 1
ATOM 966 C C . LEU A 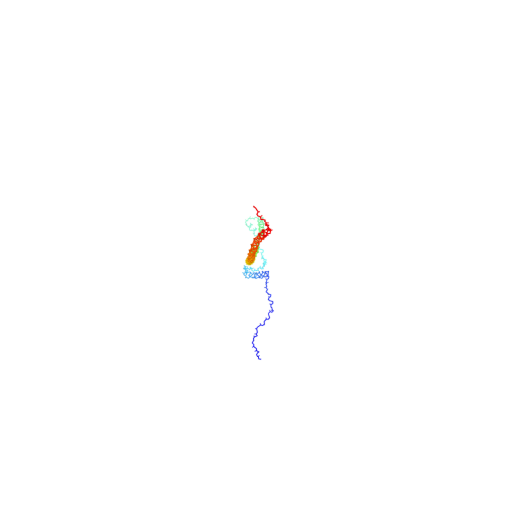1 120 ? -32.779 -3.720 42.909 1.00 91.75 120 LEU A C 1
ATOM 968 O O . LEU A 1 120 ? -32.417 -3.816 41.732 1.00 91.75 120 LEU A O 1
ATOM 972 N N . PHE A 1 121 ? -32.047 -3.066 43.810 1.00 92.62 121 PHE A N 1
ATOM 973 C CA . PHE A 1 121 ? -30.769 -2.451 43.479 1.00 92.62 121 PHE A CA 1
ATOM 974 C C . PHE A 1 121 ? -29.708 -3.494 43.098 1.00 92.62 121 PHE A C 1
ATOM 976 O O . PHE A 1 121 ? -29.021 -3.341 42.092 1.00 92.62 121 PHE A O 1
ATOM 983 N N . GLN A 1 122 ? -29.595 -4.594 43.845 1.00 89.00 122 GLN A N 1
ATOM 984 C CA . GLN A 1 122 ? -28.661 -5.672 43.504 1.00 89.00 122 GLN A CA 1
ATOM 985 C C . GLN A 1 122 ? -29.009 -6.351 42.174 1.00 89.00 122 GLN A C 1
ATOM 987 O O . GLN A 1 122 ? -28.101 -6.653 41.397 1.00 89.00 122 GLN A O 1
ATOM 992 N N . ALA A 1 123 ? -30.299 -6.544 41.886 1.00 89.38 123 ALA A N 1
ATOM 993 C CA . ALA A 1 123 ? -30.763 -7.063 40.604 1.00 89.38 123 ALA A CA 1
ATOM 994 C C . ALA A 1 123 ? -30.357 -6.135 39.446 1.00 89.38 123 ALA A C 1
ATOM 996 O O . ALA A 1 123 ? -29.696 -6.581 38.511 1.00 89.38 123 ALA A O 1
ATOM 997 N N . SER A 1 124 ? -30.629 -4.829 39.555 1.00 88.00 124 SER A N 1
ATOM 998 C CA . SER A 1 124 ? -30.251 -3.862 38.510 1.00 88.00 124 SER A CA 1
ATOM 999 C C . SER A 1 124 ? -28.732 -3.724 38.327 1.00 88.00 124 SER A C 1
ATOM 1001 O O . SER A 1 124 ? -28.258 -3.574 37.201 1.00 88.00 124 SER A O 1
ATOM 1003 N N . LEU A 1 125 ? -27.935 -3.849 39.397 1.00 91.31 125 LEU A N 1
ATOM 1004 C CA . LEU A 1 125 ? -26.471 -3.913 39.294 1.00 91.31 125 LEU A CA 1
ATOM 1005 C C . LEU A 1 125 ? -25.980 -5.177 38.579 1.00 91.31 125 LEU A C 1
ATOM 1007 O O . LEU A 1 125 ? -24.979 -5.126 37.857 1.00 91.31 125 LEU A O 1
ATOM 1011 N N . SER A 1 126 ? -26.648 -6.313 38.792 1.00 90.00 126 SER A N 1
ATOM 1012 C CA . SER A 1 126 ? -26.346 -7.553 38.077 1.00 90.00 126 SER A CA 1
ATOM 1013 C C . SER A 1 126 ? -26.641 -7.403 36.586 1.00 90.00 126 SER A C 1
ATOM 1015 O O . SER A 1 126 ? -25.785 -7.736 35.764 1.00 90.00 126 SER A O 1
ATOM 1017 N N . ASP A 1 127 ? -27.789 -6.822 36.240 1.00 86.56 127 ASP A N 1
ATOM 1018 C CA . ASP A 1 127 ? -28.176 -6.562 34.852 1.00 86.56 127 ASP A CA 1
ATOM 1019 C C . ASP A 1 127 ? -27.195 -5.608 34.163 1.00 86.56 127 ASP A C 1
ATOM 1021 O O . ASP A 1 127 ? -26.677 -5.925 33.092 1.00 86.56 127 ASP A O 1
ATOM 1025 N N . LEU A 1 128 ? -26.822 -4.502 34.820 1.00 94.06 128 LEU A N 1
ATOM 1026 C CA . LEU A 1 128 ? -25.818 -3.568 34.303 1.00 94.06 128 LEU A CA 1
ATOM 1027 C C . LEU A 1 128 ? -24.462 -4.252 34.078 1.00 94.06 128 LEU A C 1
ATOM 1029 O O . LEU A 1 128 ? -23.788 -4.017 33.074 1.00 94.06 128 LEU A O 1
ATOM 1033 N N . ARG A 1 129 ? -24.034 -5.121 35.001 1.00 91.50 129 ARG A N 1
ATOM 1034 C CA . ARG A 1 129 ? -22.784 -5.876 34.844 1.00 91.50 129 ARG A CA 1
ATOM 1035 C C . ARG A 1 129 ? -22.845 -6.792 33.623 1.00 91.50 129 ARG A C 1
ATOM 1037 O O . ARG A 1 129 ? -21.850 -6.882 32.901 1.00 91.50 129 ARG A O 1
ATOM 1044 N N . ILE A 1 130 ? -23.969 -7.470 33.407 1.00 90.44 130 ILE A N 1
ATOM 1045 C CA . ILE A 1 130 ? -24.178 -8.341 32.247 1.00 90.44 130 ILE A CA 1
ATOM 1046 C C . ILE A 1 130 ? -24.149 -7.510 30.964 1.00 90.44 130 ILE A C 1
ATOM 1048 O O . ILE A 1 130 ? -23.413 -7.851 30.038 1.00 90.44 130 ILE A O 1
ATOM 1052 N N . GLU A 1 131 ? -24.866 -6.390 30.930 1.00 90.12 131 GLU A N 1
ATOM 1053 C CA . GLU A 1 131 ? -24.900 -5.488 29.781 1.00 90.12 131 GLU A CA 1
ATOM 1054 C C . GLU A 1 131 ? -23.496 -4.983 29.423 1.00 90.12 131 GLU A C 1
ATOM 1056 O O . GLU A 1 131 ? -23.060 -5.131 28.281 1.00 90.12 131 GLU A O 1
ATOM 1061 N N . ILE A 1 132 ? -22.717 -4.516 30.405 1.00 93.50 132 ILE A N 1
ATOM 1062 C CA . ILE A 1 132 ? -21.322 -4.093 30.198 1.00 93.50 132 ILE A CA 1
ATOM 1063 C C . ILE A 1 132 ? -20.463 -5.247 29.662 1.00 93.50 132 ILE A C 1
ATOM 1065 O O . ILE A 1 132 ? -19.635 -5.052 28.766 1.00 93.50 132 ILE A O 1
ATOM 1069 N N . GLN A 1 133 ? -20.626 -6.462 30.192 1.00 91.25 133 GLN A N 1
ATOM 1070 C CA . GLN A 1 133 ? -19.876 -7.625 29.717 1.00 91.25 133 GLN A CA 1
ATOM 1071 C C . GLN A 1 133 ? -20.218 -7.979 28.267 1.00 91.25 133 GLN A C 1
ATOM 1073 O O . GLN A 1 133 ? -19.307 -8.305 27.499 1.00 91.25 133 GLN A O 1
ATOM 1078 N N . ILE A 1 134 ? -21.496 -7.897 27.893 1.00 90.50 134 ILE A N 1
ATOM 1079 C CA . ILE A 1 134 ? -21.971 -8.122 26.526 1.00 90.50 134 ILE A CA 1
ATOM 1080 C C . ILE A 1 134 ? -21.421 -7.037 25.602 1.00 90.50 134 ILE A C 1
ATOM 1082 O O . ILE A 1 134 ? -20.793 -7.369 24.598 1.00 90.50 134 ILE A O 1
ATOM 1086 N N . MET A 1 135 ? -21.560 -5.760 25.967 1.00 93.88 135 MET A N 1
ATOM 1087 C CA . MET A 1 135 ? -21.029 -4.639 25.188 1.00 93.88 135 MET A CA 1
ATOM 1088 C C . MET A 1 135 ? -19.526 -4.778 24.949 1.00 93.88 135 MET A C 1
ATOM 1090 O O . MET A 1 135 ? -19.063 -4.629 23.820 1.00 93.88 135 MET A O 1
ATOM 1094 N N . ARG A 1 136 ? -18.756 -5.132 25.986 1.00 92.06 136 ARG A N 1
ATOM 1095 C CA . ARG A 1 136 ? -17.309 -5.333 25.858 1.00 92.06 136 ARG A CA 1
ATOM 1096 C C . ARG A 1 136 ? -16.977 -6.481 24.908 1.00 92.06 136 ARG A C 1
ATOM 1098 O O . ARG A 1 136 ? -16.070 -6.348 24.095 1.00 92.06 136 ARG A O 1
ATOM 1105 N N . LYS A 1 137 ? -17.683 -7.612 25.002 1.00 91.50 137 LYS A N 1
ATOM 1106 C CA . LYS A 1 137 ? -17.456 -8.750 24.098 1.00 91.50 137 LYS A CA 1
ATOM 1107 C C . LYS A 1 137 ? -17.834 -8.410 22.657 1.00 91.50 137 LYS A C 1
ATOM 1109 O O . LYS A 1 137 ? -17.058 -8.729 21.765 1.00 91.50 137 LYS A O 1
ATOM 1114 N N . ASN A 1 138 ? -18.957 -7.728 22.443 1.00 92.69 138 ASN A N 1
ATOM 1115 C CA . ASN A 1 138 ? -19.376 -7.282 21.114 1.00 92.69 138 ASN A CA 1
ATOM 1116 C C . ASN A 1 138 ? -18.344 -6.328 20.507 1.00 92.69 138 ASN A C 1
ATOM 1118 O O . ASN A 1 138 ? -17.859 -6.587 19.415 1.00 92.69 138 ASN A O 1
ATOM 1122 N N . SER A 1 139 ? -17.901 -5.320 21.264 1.00 93.50 139 SER A N 1
ATOM 1123 C CA . SER A 1 139 ? -16.858 -4.393 20.812 1.00 93.50 139 SER A CA 1
ATOM 1124 C C . SER A 1 139 ? -15.550 -5.109 20.456 1.00 93.50 139 SER A C 1
ATOM 1126 O O . SER A 1 139 ? -14.924 -4.775 19.456 1.00 93.50 139 SER A O 1
ATOM 1128 N N . LEU A 1 140 ? -15.147 -6.133 21.217 1.00 95.25 140 LEU A N 1
ATOM 1129 C CA . LEU A 1 140 ? -13.967 -6.938 20.879 1.00 95.25 140 LEU A CA 1
ATOM 1130 C C . LEU A 1 140 ? -14.150 -7.742 19.585 1.00 95.25 140 LEU A C 1
ATOM 1132 O O . LEU A 1 140 ? -13.207 -7.852 18.802 1.00 95.25 140 LEU A O 1
ATOM 1136 N N . VAL A 1 141 ? -15.337 -8.308 19.359 1.00 94.50 141 VAL A N 1
ATOM 1137 C CA . VAL A 1 141 ? -15.654 -9.029 18.117 1.00 94.50 141 VAL A CA 1
ATOM 1138 C C . VAL A 1 141 ? -15.647 -8.071 16.927 1.00 94.50 141 VAL A C 1
ATOM 1140 O O . VAL A 1 141 ? -15.038 -8.392 15.906 1.00 94.50 141 VAL A O 1
ATOM 1143 N N . ASP A 1 142 ? -16.245 -6.891 17.075 1.00 94.25 142 ASP A N 1
ATOM 1144 C CA . ASP A 1 142 ? -16.284 -5.863 16.034 1.00 94.25 142 ASP A CA 1
ATOM 1145 C C . ASP A 1 142 ? -14.868 -5.387 15.684 1.00 94.25 142 ASP A C 1
ATOM 1147 O O . ASP A 1 142 ? -14.465 -5.468 14.524 1.00 94.25 142 ASP A O 1
ATOM 1151 N N . LEU A 1 143 ? -14.055 -5.033 16.687 1.00 96.25 143 LEU A N 1
ATOM 1152 C CA . LEU A 1 143 ? -12.650 -4.656 16.490 1.00 96.25 143 LEU A CA 1
ATOM 1153 C C . LEU A 1 143 ? -11.831 -5.779 15.845 1.00 96.25 143 LEU A C 1
ATOM 1155 O O . LEU A 1 143 ? -10.993 -5.528 14.978 1.00 96.25 143 LEU A O 1
ATOM 1159 N N . SER A 1 144 ? -12.055 -7.034 16.243 1.00 96.19 144 SER A N 1
ATOM 1160 C CA . SER A 1 144 ? -11.365 -8.171 15.631 1.00 96.19 144 SER A CA 1
ATOM 1161 C C . SER A 1 144 ? -11.778 -8.376 14.172 1.00 96.19 144 SER A C 1
ATOM 1163 O O . SER A 1 144 ? -10.940 -8.763 13.354 1.00 96.19 144 SER A O 1
ATOM 1165 N N . SER A 1 145 ? -13.050 -8.143 13.844 1.00 95.81 145 SER A N 1
ATOM 1166 C CA . SER A 1 145 ? -13.563 -8.208 12.477 1.00 95.81 145 SER A CA 1
ATOM 1167 C C . SER A 1 145 ? -12.961 -7.097 11.619 1.00 95.81 145 SER A C 1
ATOM 1169 O O . SER A 1 145 ? -12.412 -7.382 10.555 1.00 95.81 145 SER A O 1
ATOM 1171 N N . GLU A 1 146 ? -12.978 -5.854 12.103 1.00 95.62 146 GLU A N 1
ATOM 1172 C CA . GLU A 1 146 ? -12.361 -4.705 11.433 1.00 95.62 146 GLU A CA 1
ATOM 1173 C C . GLU A 1 146 ? -10.864 -4.921 11.203 1.00 95.62 146 GLU A C 1
ATOM 1175 O O . GLU A 1 146 ? -10.380 -4.751 10.086 1.00 95.62 146 GLU A O 1
ATOM 1180 N N . ASN A 1 147 ? -10.133 -5.399 12.212 1.00 96.75 147 ASN A N 1
ATOM 1181 C CA . ASN A 1 147 ? -8.717 -5.724 12.063 1.00 96.75 147 ASN A CA 1
ATOM 1182 C C . ASN A 1 147 ? -8.492 -6.810 10.993 1.00 96.75 147 ASN A C 1
ATOM 1184 O O . ASN A 1 147 ? -7.595 -6.688 10.162 1.00 96.75 147 ASN A O 1
ATOM 1188 N N . SER A 1 148 ? -9.332 -7.853 10.948 1.00 96.81 148 SER A N 1
ATOM 1189 C CA . SER A 1 148 ? -9.245 -8.879 9.897 1.00 96.81 148 SER A CA 1
ATOM 1190 C C . SER A 1 148 ? -9.515 -8.309 8.501 1.00 96.81 148 SER A C 1
ATOM 1192 O O . SER A 1 148 ? -8.848 -8.703 7.542 1.00 96.81 148 SER A O 1
ATOM 1194 N N . LEU A 1 149 ? -10.461 -7.374 8.370 1.00 97.69 149 LEU A N 1
ATOM 1195 C CA . LEU A 1 149 ? -10.736 -6.682 7.110 1.00 97.69 149 LEU A CA 1
ATOM 1196 C C . LEU A 1 149 ? -9.537 -5.834 6.674 1.00 97.69 149 LEU A C 1
ATOM 1198 O O . LEU A 1 149 ? -9.056 -6.015 5.557 1.00 97.69 149 LEU A O 1
ATOM 1202 N N . ILE A 1 150 ? -8.989 -5.013 7.572 1.00 98.19 150 ILE A N 1
ATOM 1203 C CA . ILE A 1 150 ? -7.807 -4.182 7.300 1.00 98.19 150 ILE A CA 1
ATOM 1204 C C . ILE A 1 150 ? -6.620 -5.056 6.880 1.00 98.19 150 ILE A C 1
ATOM 1206 O O . ILE A 1 150 ? -5.951 -4.761 5.893 1.00 98.19 150 ILE A O 1
ATOM 1210 N N . GLN A 1 151 ? -6.372 -6.179 7.560 1.00 98.06 151 GLN A N 1
ATOM 1211 C CA . GLN A 1 151 ? -5.300 -7.105 7.177 1.00 98.06 151 GLN A CA 1
ATOM 1212 C C . GLN A 1 151 ? -5.482 -7.670 5.762 1.00 98.06 151 GLN A C 1
ATOM 1214 O O . GLN A 1 151 ? -4.506 -7.803 5.015 1.00 98.06 151 GLN A O 1
ATOM 1219 N N . ARG A 1 152 ? -6.721 -7.988 5.362 1.00 98.06 152 ARG A N 1
ATOM 1220 C CA . ARG A 1 152 ? -7.022 -8.452 3.998 1.00 98.06 152 ARG A CA 1
ATOM 1221 C C . ARG A 1 152 ? -6.816 -7.345 2.972 1.00 98.06 152 ARG A C 1
ATOM 1223 O O . ARG A 1 152 ? -6.237 -7.614 1.922 1.00 98.06 152 ARG A O 1
ATOM 1230 N N . GLU A 1 153 ? -7.241 -6.123 3.269 1.00 98.25 153 GLU A N 1
ATOM 1231 C CA . GLU A 1 153 ? -7.044 -4.966 2.391 1.00 98.25 153 GLU A CA 1
ATOM 1232 C C . GLU A 1 153 ? -5.560 -4.650 2.200 1.00 98.25 153 GLU A C 1
ATOM 1234 O O . GLU A 1 153 ? -5.111 -4.499 1.065 1.00 98.25 153 GLU A O 1
ATOM 1239 N N . VAL A 1 154 ? -4.775 -4.655 3.281 1.00 98.56 154 VAL A N 1
ATOM 1240 C CA . VAL A 1 154 ? -3.315 -4.490 3.226 1.00 98.56 154 VAL A CA 1
ATOM 1241 C C . VAL A 1 154 ? -2.672 -5.588 2.380 1.00 98.56 154 VAL A C 1
ATOM 1243 O O . VAL A 1 154 ? -1.863 -5.291 1.502 1.00 98.56 154 VAL A O 1
ATOM 1246 N N . SER A 1 155 ? -3.055 -6.850 2.589 1.00 98.25 155 SER A N 1
ATOM 1247 C CA . SER A 1 155 ? -2.530 -7.980 1.806 1.00 98.25 155 SER A CA 1
ATOM 1248 C C . SER A 1 155 ? -2.886 -7.855 0.320 1.00 98.25 155 SER A C 1
ATOM 1250 O O . SER A 1 155 ? -2.041 -8.074 -0.548 1.00 98.25 155 SER A O 1
ATOM 1252 N N . SER A 1 156 ? -4.122 -7.448 0.019 1.00 98.38 156 SER A N 1
ATOM 1253 C CA . SER A 1 156 ? -4.597 -7.200 -1.344 1.00 98.38 156 SER A CA 1
ATOM 1254 C C . SER A 1 156 ? -3.836 -6.049 -2.007 1.00 98.38 156 SER A C 1
ATOM 1256 O O . SER A 1 156 ? -3.408 -6.168 -3.155 1.00 98.38 156 SER A O 1
ATOM 1258 N N . LEU A 1 157 ? -3.628 -4.941 -1.291 1.00 98.44 157 LEU A N 1
ATOM 1259 C CA . LEU A 1 157 ? -2.874 -3.794 -1.789 1.00 98.44 157 LEU A CA 1
ATOM 1260 C C . LEU A 1 157 ? -1.409 -4.157 -2.038 1.00 98.44 157 LEU A C 1
ATOM 1262 O O . LEU A 1 157 ? -0.850 -3.779 -3.065 1.00 98.44 157 LEU A O 1
ATOM 1266 N N . HIS A 1 158 ? -0.806 -4.932 -1.139 1.00 98.31 158 HIS A N 1
ATOM 1267 C CA . HIS A 1 158 ? 0.558 -5.421 -1.294 1.00 98.31 158 HIS A CA 1
ATOM 1268 C C . HIS A 1 158 ? 0.707 -6.301 -2.543 1.00 98.31 158 HIS A C 1
ATOM 1270 O O . HIS A 1 158 ? 1.632 -6.102 -3.331 1.00 98.31 158 HIS A O 1
ATOM 1276 N N . GLN A 1 159 ? -0.231 -7.228 -2.766 1.00 98.31 159 GLN A N 1
ATOM 1277 C CA . GLN A 1 159 ? -0.240 -8.070 -3.962 1.00 98.31 159 GLN A CA 1
ATOM 1278 C C . GLN A 1 159 ? -0.400 -7.230 -5.235 1.00 98.31 159 GLN A C 1
ATOM 1280 O O . GLN A 1 159 ? 0.376 -7.392 -6.175 1.00 98.31 159 GLN A O 1
ATOM 1285 N N . LYS A 1 160 ? -1.340 -6.279 -5.245 1.00 98.50 160 LYS A N 1
ATOM 1286 C CA . LYS A 1 160 ? -1.547 -5.376 -6.384 1.00 98.50 160 LYS A CA 1
ATOM 1287 C C . LYS A 1 160 ? -0.298 -4.552 -6.694 1.00 98.50 160 LYS A C 1
ATOM 1289 O O . LYS A 1 160 ? 0.107 -4.473 -7.848 1.00 98.50 160 LYS A O 1
ATOM 1294 N N . LEU A 1 161 ? 0.343 -3.987 -5.671 1.00 98.50 161 LEU A N 1
ATOM 1295 C CA . LEU A 1 161 ? 1.581 -3.226 -5.828 1.00 98.50 161 LEU A CA 1
ATOM 1296 C C . LEU A 1 161 ? 2.696 -4.094 -6.420 1.00 98.50 161 LEU A C 1
ATOM 1298 O O . LEU A 1 161 ? 3.413 -3.657 -7.317 1.00 98.50 161 LEU A O 1
ATOM 1302 N N . ARG A 1 162 ? 2.837 -5.333 -5.943 1.00 98.50 162 ARG A N 1
ATOM 1303 C CA . ARG A 1 162 ? 3.829 -6.277 -6.465 1.00 98.50 162 ARG A CA 1
ATOM 1304 C C . ARG A 1 162 ? 3.577 -6.611 -7.934 1.00 98.50 162 ARG A C 1
ATOM 1306 O O . ARG A 1 162 ? 4.528 -6.642 -8.716 1.00 98.50 162 ARG A O 1
ATOM 1313 N N . ASP A 1 163 ? 2.319 -6.817 -8.308 1.00 98.38 163 ASP A N 1
ATOM 1314 C CA . ASP A 1 163 ? 1.929 -7.081 -9.692 1.00 98.38 163 ASP A CA 1
ATOM 1315 C C . ASP A 1 163 ? 2.178 -5.862 -10.586 1.00 98.38 163 ASP A C 1
ATOM 1317 O O . ASP A 1 163 ? 2.714 -6.006 -11.685 1.00 98.38 163 ASP A O 1
ATOM 1321 N N . ASP A 1 164 ? 1.867 -4.655 -10.112 1.00 98.50 164 ASP A N 1
ATOM 1322 C CA . ASP A 1 164 ? 2.093 -3.415 -10.856 1.00 98.50 164 ASP A CA 1
ATOM 1323 C C . ASP A 1 164 ? 3.592 -3.109 -11.020 1.00 98.50 164 ASP A C 1
ATOM 1325 O O . ASP A 1 164 ? 4.025 -2.746 -12.114 1.00 98.50 164 ASP A O 1
ATOM 1329 N N . ILE A 1 165 ? 4.422 -3.366 -10.001 1.00 98.50 165 ILE A N 1
ATOM 1330 C CA . ILE A 1 165 ? 5.891 -3.319 -10.123 1.00 98.50 165 ILE A CA 1
ATOM 1331 C C . ILE A 1 165 ? 6.382 -4.350 -11.149 1.00 98.50 165 ILE A C 1
ATOM 1333 O O . ILE A 1 165 ? 7.245 -4.043 -11.974 1.00 98.50 165 ILE A O 1
ATOM 1337 N N . GLY A 1 166 ? 5.834 -5.569 -11.123 1.00 98.38 166 GLY A N 1
ATOM 1338 C CA . GLY A 1 166 ? 6.163 -6.623 -12.083 1.00 98.38 166 GLY A CA 1
ATOM 1339 C C . GLY A 1 166 ? 5.834 -6.225 -13.523 1.00 98.38 166 GLY A C 1
ATOM 1340 O O . GLY A 1 166 ? 6.677 -6.365 -14.412 1.00 98.38 166 GLY A O 1
ATOM 1341 N N . LYS A 1 167 ? 4.643 -5.657 -13.744 1.00 98.44 167 LYS A N 1
ATOM 1342 C CA . LYS A 1 167 ? 4.224 -5.111 -15.041 1.00 98.44 167 LYS A CA 1
ATOM 1343 C C . LYS A 1 167 ? 5.129 -3.970 -15.482 1.00 98.44 167 LYS A C 1
ATOM 1345 O O . LYS A 1 167 ? 5.617 -4.001 -16.604 1.00 98.44 167 LYS A O 1
ATOM 1350 N N . MET A 1 168 ? 5.405 -3.004 -14.606 1.00 98.50 168 MET A N 1
ATOM 1351 C CA . MET A 1 168 ? 6.283 -1.874 -14.917 1.00 98.50 168 MET A CA 1
ATOM 1352 C C . MET A 1 168 ? 7.684 -2.347 -15.314 1.00 98.50 168 MET A C 1
ATOM 1354 O O . MET A 1 168 ? 8.229 -1.891 -16.313 1.00 98.50 168 MET A O 1
ATOM 1358 N N . ARG A 1 169 ? 8.247 -3.325 -14.596 1.00 98.44 169 ARG A N 1
ATOM 1359 C CA . ARG A 1 169 ? 9.527 -3.943 -14.964 1.00 98.44 169 ARG A CA 1
ATOM 1360 C C . ARG A 1 169 ? 9.468 -4.595 -16.347 1.00 98.44 169 ARG A C 1
ATOM 1362 O O . ARG A 1 169 ? 10.422 -4.468 -17.111 1.00 98.44 169 ARG A O 1
ATOM 1369 N N . HIS A 1 170 ? 8.381 -5.298 -16.663 1.00 98.31 170 HIS A N 1
ATOM 1370 C CA . HIS A 1 170 ? 8.201 -5.910 -17.978 1.00 98.31 170 HIS A CA 1
ATOM 1371 C C . HIS A 1 170 ? 8.096 -4.858 -19.090 1.00 98.31 170 HIS A C 1
ATOM 1373 O O . HIS A 1 170 ? 8.775 -5.000 -20.103 1.00 98.31 170 HIS A O 1
ATOM 1379 N N . PHE A 1 171 ? 7.331 -3.785 -18.875 1.00 98.25 171 PHE A N 1
ATOM 1380 C CA . PHE A 1 171 ? 7.236 -2.664 -19.812 1.00 98.25 171 PHE A CA 1
ATOM 1381 C C . PHE A 1 171 ? 8.592 -2.001 -20.045 1.00 98.25 171 PHE A C 1
ATOM 1383 O O . PHE A 1 171 ? 9.012 -1.897 -21.187 1.00 98.25 171 PHE A O 1
ATOM 1390 N N . ILE A 1 172 ? 9.340 -1.677 -18.985 1.00 98.56 172 ILE A N 1
ATOM 1391 C CA . ILE A 1 172 ? 10.692 -1.107 -19.115 1.00 98.56 172 ILE A CA 1
ATOM 1392 C C . ILE A 1 172 ? 11.604 -2.039 -19.922 1.00 98.56 172 ILE A C 1
ATOM 1394 O O . ILE A 1 172 ? 12.360 -1.592 -20.782 1.00 98.56 172 ILE A O 1
ATOM 1398 N N . GLN A 1 173 ? 11.546 -3.349 -19.668 1.00 98.31 173 GLN A N 1
ATOM 1399 C CA . GLN A 1 173 ? 12.349 -4.313 -20.417 1.00 98.31 173 GLN A CA 1
ATOM 1400 C C . GLN A 1 173 ? 11.950 -4.369 -21.897 1.00 98.31 173 GLN A C 1
ATOM 1402 O O . GLN A 1 173 ? 12.825 -4.479 -22.758 1.00 98.31 173 GLN A O 1
ATOM 1407 N N . LEU A 1 174 ? 10.650 -4.314 -22.188 1.00 98.44 174 LEU A N 1
ATOM 1408 C CA . LEU A 1 174 ? 10.113 -4.271 -23.543 1.00 98.44 174 LEU A CA 1
ATOM 1409 C C . LEU A 1 174 ? 10.556 -2.990 -24.257 1.00 98.44 174 LEU A C 1
ATOM 1411 O O . LEU A 1 174 ? 11.085 -3.080 -25.360 1.00 98.44 174 LEU A O 1
ATOM 1415 N N . ASP A 1 175 ? 10.448 -1.833 -23.607 1.00 98.44 175 ASP A N 1
ATOM 1416 C CA . ASP A 1 175 ? 10.865 -0.542 -24.157 1.00 98.44 175 ASP A CA 1
ATOM 1417 C C . ASP A 1 175 ? 12.365 -0.521 -24.459 1.00 98.44 175 ASP A C 1
ATOM 1419 O O . ASP A 1 175 ? 12.779 -0.113 -25.541 1.00 98.44 175 ASP A O 1
ATOM 1423 N N . ILE A 1 176 ? 13.198 -1.045 -23.552 1.00 98.44 176 ILE A N 1
ATOM 1424 C CA . ILE A 1 176 ? 14.643 -1.184 -23.786 1.00 98.44 176 ILE A CA 1
ATOM 1425 C C . ILE A 1 176 ? 14.919 -2.103 -24.979 1.00 98.44 176 ILE A C 1
ATOM 1427 O O . ILE A 1 176 ? 15.838 -1.847 -25.761 1.00 98.44 176 ILE A O 1
ATOM 1431 N N . ASN A 1 177 ? 14.171 -3.197 -25.112 1.00 98.12 177 ASN A N 1
ATOM 1432 C CA . ASN A 1 177 ? 14.349 -4.131 -26.218 1.00 98.12 177 ASN A CA 1
ATOM 1433 C C . ASN A 1 177 ? 13.940 -3.504 -27.556 1.00 98.12 177 ASN A C 1
ATOM 1435 O O . ASN A 1 177 ? 14.689 -3.645 -28.521 1.00 98.12 177 ASN A O 1
ATOM 1439 N N . ASN A 1 178 ? 12.820 -2.780 -27.593 1.00 98.44 178 ASN A N 1
ATOM 1440 C CA . ASN A 1 178 ? 12.373 -2.031 -28.765 1.00 98.44 178 ASN A CA 1
ATOM 1441 C C . ASN A 1 178 ? 13.393 -0.957 -29.138 1.00 98.44 178 ASN A C 1
ATOM 1443 O O . ASN A 1 178 ? 13.881 -0.947 -30.258 1.00 98.44 178 ASN A O 1
ATOM 1447 N N . TYR A 1 179 ? 13.843 -0.154 -28.174 1.00 98.38 179 TYR A N 1
ATOM 1448 C CA . TYR A 1 179 ? 14.865 0.863 -28.408 1.00 98.38 179 TYR A CA 1
ATOM 1449 C C . TYR A 1 179 ? 16.172 0.274 -28.961 1.00 98.38 179 TYR A C 1
ATOM 1451 O O . TYR A 1 179 ? 16.783 0.819 -29.880 1.00 98.38 179 TYR A O 1
ATOM 1459 N N . LYS A 1 180 ? 16.609 -0.883 -28.446 1.00 98.44 180 LYS A N 1
ATOM 1460 C CA . LYS A 1 180 ? 17.767 -1.602 -28.999 1.00 98.44 180 LYS A CA 1
ATOM 1461 C C . LYS A 1 180 ? 17.512 -2.111 -30.418 1.00 98.44 180 LYS A C 1
ATOM 1463 O O . LYS A 1 180 ? 18.457 -2.151 -31.206 1.00 98.44 180 LYS A O 1
ATOM 1468 N N . ALA A 1 181 ? 16.295 -2.551 -30.730 1.00 98.12 181 ALA A N 1
ATOM 1469 C CA . ALA A 1 181 ? 15.921 -2.972 -32.076 1.00 98.12 181 ALA A CA 1
ATOM 1470 C C . ALA A 1 181 ? 15.944 -1.781 -33.044 1.00 98.12 181 ALA A C 1
ATOM 1472 O O . ALA A 1 181 ? 16.609 -1.876 -34.074 1.00 98.12 181 ALA A O 1
ATOM 1473 N N . ASP A 1 182 ? 15.356 -0.651 -32.653 1.00 98.44 182 ASP A N 1
ATOM 1474 C CA . ASP A 1 182 ? 15.338 0.594 -33.426 1.00 98.44 182 ASP A CA 1
ATOM 1475 C C . ASP A 1 182 ? 16.761 1.091 -33.707 1.00 98.44 182 ASP A C 1
ATOM 1477 O O . ASP A 1 182 ? 17.119 1.354 -34.855 1.00 98.44 182 ASP A O 1
ATOM 1481 N N . ILE A 1 183 ? 17.635 1.124 -32.690 1.00 98.56 183 ILE A N 1
ATOM 1482 C CA . ILE A 1 183 ? 19.050 1.480 -32.883 1.00 98.56 183 ILE A CA 1
ATOM 1483 C C .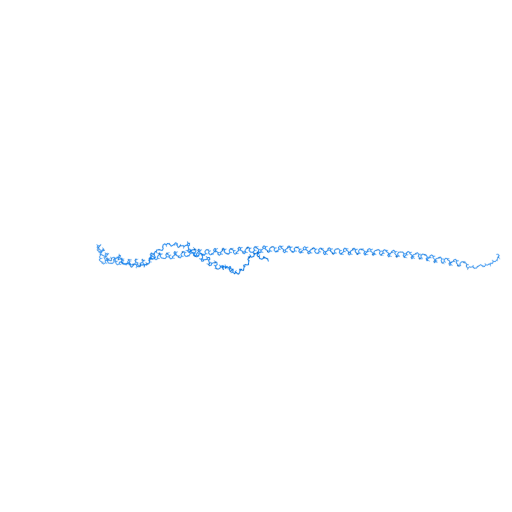 ILE A 1 183 ? 19.720 0.545 -33.889 1.00 98.56 183 ILE A C 1
ATOM 1485 O O . ILE A 1 183 ? 20.472 1.007 -34.747 1.00 98.56 183 ILE A O 1
ATOM 1489 N N . ARG A 1 184 ? 19.500 -0.770 -33.787 1.00 98.31 184 ARG A N 1
ATOM 1490 C CA . ARG A 1 184 ? 20.109 -1.737 -34.714 1.00 98.31 184 ARG A CA 1
ATOM 1491 C C . ARG A 1 184 ? 19.595 -1.549 -36.135 1.00 98.31 184 ARG A C 1
ATOM 1493 O O . ARG A 1 184 ? 20.376 -1.678 -37.077 1.00 98.31 184 ARG A O 1
ATOM 1500 N N . GLU A 1 185 ? 18.313 -1.247 -36.303 1.00 98.38 185 GLU A N 1
ATOM 1501 C CA . GLU A 1 185 ? 17.738 -0.938 -37.607 1.00 98.38 185 GLU A CA 1
ATOM 1502 C C . GLU A 1 185 ? 18.350 0.341 -38.189 1.00 98.38 185 GLU A C 1
ATOM 1504 O O . GLU A 1 185 ? 18.808 0.340 -39.335 1.00 98.38 185 GLU A O 1
ATOM 1509 N N . GLU A 1 186 ? 18.461 1.406 -37.392 1.00 98.25 186 GLU A N 1
ATOM 1510 C CA . GLU A 1 186 ? 19.131 2.636 -37.810 1.00 98.25 186 GLU A CA 1
ATOM 1511 C C . GLU A 1 186 ? 20.602 2.406 -38.165 1.00 98.25 186 GLU A C 1
ATOM 1513 O O . GLU A 1 186 ? 21.089 2.937 -39.166 1.00 98.25 186 GLU A O 1
ATOM 1518 N N . GLN A 1 187 ? 21.320 1.613 -37.368 1.00 98.12 187 GLN A N 1
ATOM 1519 C CA . GLN A 1 187 ? 22.704 1.230 -37.645 1.00 98.12 187 GLN A CA 1
ATOM 1520 C C . GLN A 1 187 ? 22.803 0.479 -38.973 1.00 98.12 187 GLN A C 1
ATOM 1522 O O . GLN A 1 187 ? 23.622 0.844 -39.812 1.00 98.12 187 GLN A O 1
ATOM 1527 N N . LYS A 1 188 ? 21.924 -0.498 -39.219 1.00 98.19 188 LYS A N 1
ATOM 1528 C CA . LYS A 1 188 ? 21.870 -1.230 -40.491 1.00 98.19 188 LYS A CA 1
ATOM 1529 C C . LYS A 1 188 ? 21.560 -0.302 -41.668 1.00 98.19 188 LYS A C 1
ATOM 1531 O O . LYS A 1 188 ? 22.159 -0.437 -42.732 1.00 98.19 188 LYS A O 1
ATOM 1536 N N . LYS A 1 189 ? 20.659 0.667 -41.492 1.00 98.44 189 LYS A N 1
ATOM 1537 C CA . LYS A 1 189 ? 20.345 1.674 -42.516 1.00 98.44 189 LYS A CA 1
ATOM 1538 C C . LYS A 1 189 ? 21.555 2.557 -42.828 1.00 98.44 189 LYS A C 1
ATOM 1540 O O . LYS A 1 189 ? 21.822 2.826 -43.999 1.00 98.44 189 LYS A O 1
ATOM 1545 N N . LYS A 1 190 ? 22.296 2.990 -41.803 1.00 98.00 190 LYS A N 1
ATOM 1546 C CA . LYS A 1 190 ? 23.547 3.748 -41.965 1.00 98.00 190 LYS A CA 1
ATOM 1547 C C . LYS A 1 190 ? 24.607 2.912 -42.682 1.00 98.00 190 LYS A C 1
ATOM 1549 O O . LYS A 1 190 ? 25.189 3.413 -43.633 1.00 98.00 190 LYS A O 1
ATOM 1554 N N . GLU A 1 191 ? 24.774 1.646 -42.312 1.00 98.19 191 GLU A N 1
ATOM 1555 C CA . GLU A 1 191 ? 25.705 0.716 -42.964 1.00 98.19 191 GLU A CA 1
ATOM 1556 C C . GLU A 1 191 ? 25.394 0.546 -44.460 1.00 98.19 191 GLU A C 1
ATOM 1558 O O . GLU A 1 191 ? 26.261 0.738 -45.308 1.00 98.19 191 GLU A O 1
ATOM 1563 N N . ILE A 1 192 ? 24.126 0.306 -44.814 1.00 98.12 192 ILE A N 1
ATOM 1564 C CA . ILE A 1 192 ? 23.690 0.226 -46.219 1.00 98.12 192 ILE A CA 1
ATOM 1565 C C . ILE A 1 192 ? 23.972 1.541 -46.960 1.00 98.12 192 ILE A C 1
ATOM 1567 O O . ILE A 1 192 ? 24.361 1.533 -48.129 1.00 98.12 192 ILE A O 1
ATOM 1571 N N . ASN A 1 193 ? 23.765 2.688 -46.308 1.00 98.25 193 ASN A N 1
ATOM 1572 C CA . ASN A 1 193 ? 24.049 3.986 -46.912 1.00 98.25 193 ASN A CA 1
ATOM 1573 C C . ASN A 1 193 ? 25.549 4.197 -47.141 1.00 98.25 193 ASN A C 1
ATOM 1575 O O . ASN A 1 193 ? 25.910 4.704 -48.201 1.00 98.25 193 ASN A O 1
ATOM 1579 N N . ILE A 1 194 ? 26.397 3.792 -46.193 1.00 98.19 194 ILE A N 1
ATOM 1580 C CA . ILE A 1 194 ? 27.857 3.838 -46.329 1.00 98.19 194 ILE A CA 1
ATOM 1581 C C . ILE A 1 194 ? 28.283 2.985 -47.524 1.00 98.19 194 ILE A C 1
ATOM 1583 O O . ILE A 1 194 ? 28.916 3.511 -48.432 1.00 98.19 194 ILE A O 1
ATOM 1587 N N . GLN A 1 195 ? 27.842 1.726 -47.596 1.00 97.81 195 GLN A N 1
ATOM 1588 C CA . GLN A 1 195 ? 28.160 0.828 -48.715 1.00 97.81 195 GLN A CA 1
ATOM 1589 C C . GLN A 1 195 ? 27.664 1.367 -50.062 1.00 97.81 195 GLN A C 1
ATOM 1591 O O . GLN A 1 195 ? 28.340 1.248 -51.080 1.00 97.81 195 GLN A O 1
ATOM 1596 N N . ARG A 1 196 ? 26.487 2.007 -50.094 1.00 97.75 196 ARG A N 1
ATOM 1597 C CA . ARG A 1 196 ? 25.984 2.656 -51.313 1.00 97.75 196 ARG A CA 1
ATOM 1598 C C . ARG A 1 196 ? 26.880 3.815 -51.751 1.00 97.75 196 ARG A C 1
ATOM 1600 O O . ARG A 1 196 ? 27.128 3.959 -52.946 1.00 97.75 196 ARG A O 1
ATOM 1607 N N . ILE A 1 197 ? 27.307 4.661 -50.813 1.00 97.88 197 ILE A N 1
ATOM 1608 C CA . ILE A 1 197 ? 28.191 5.798 -51.102 1.00 97.88 197 ILE A CA 1
ATOM 1609 C C . ILE A 1 197 ? 29.557 5.295 -51.563 1.00 97.88 197 ILE A C 1
ATOM 1611 O O . ILE A 1 197 ? 30.071 5.822 -52.544 1.00 97.88 197 ILE A O 1
ATOM 1615 N N . ASP A 1 198 ? 30.090 4.261 -50.916 1.00 97.62 198 ASP A N 1
ATOM 1616 C CA . ASP A 1 198 ? 31.351 3.623 -51.288 1.00 97.62 198 ASP A CA 1
ATOM 1617 C C . ASP A 1 198 ? 31.291 3.068 -52.717 1.00 97.62 198 ASP A C 1
ATOM 1619 O O . ASP A 1 198 ? 32.060 3.492 -53.575 1.00 97.62 198 ASP A O 1
ATOM 1623 N N . ASN A 1 199 ? 30.265 2.272 -53.039 1.00 97.44 199 ASN A N 1
ATOM 1624 C CA . ASN A 1 199 ? 30.043 1.778 -54.401 1.00 97.44 199 ASN A CA 1
ATOM 1625 C C . ASN A 1 199 ? 29.925 2.916 -55.428 1.00 97.44 199 ASN A C 1
ATOM 1627 O O . ASN A 1 199 ? 30.502 2.844 -56.513 1.00 97.44 199 ASN A O 1
ATOM 1631 N N . LYS A 1 200 ? 29.191 3.990 -55.100 1.00 97.75 200 LYS A N 1
ATOM 1632 C CA . LYS A 1 200 ? 29.067 5.161 -55.981 1.00 97.75 200 LYS A CA 1
ATOM 1633 C C . LYS A 1 200 ? 30.419 5.855 -56.179 1.00 97.75 200 LYS A C 1
ATOM 1635 O O . LYS A 1 200 ? 30.721 6.281 -57.291 1.00 97.75 200 LYS A O 1
ATOM 1640 N N . PHE A 1 201 ? 31.215 5.978 -55.120 1.00 96.62 201 PHE A N 1
ATOM 1641 C CA . PHE A 1 201 ? 32.553 6.554 -55.170 1.00 96.62 201 PHE A CA 1
ATOM 1642 C C . PHE A 1 201 ? 33.493 5.701 -56.029 1.00 96.62 201 PHE A C 1
ATOM 1644 O O . PHE A 1 201 ? 34.173 6.249 -56.892 1.00 96.62 201 PHE A O 1
ATOM 1651 N N . THR A 1 202 ? 33.479 4.373 -55.878 1.00 96.75 202 THR A N 1
ATOM 1652 C CA . THR A 1 202 ? 34.266 3.449 -56.707 1.00 96.75 202 THR A CA 1
ATOM 1653 C C . THR A 1 202 ? 33.917 3.570 -58.188 1.00 96.75 202 THR A C 1
ATOM 1655 O O . THR A 1 202 ? 34.825 3.693 -59.009 1.00 96.75 202 THR A O 1
ATOM 1658 N N . ILE A 1 203 ? 32.623 3.586 -58.536 1.00 96.56 203 ILE A N 1
ATOM 1659 C CA . ILE A 1 203 ? 32.176 3.755 -59.929 1.00 96.56 203 ILE A CA 1
ATOM 1660 C C . ILE A 1 203 ? 32.643 5.109 -60.468 1.00 96.56 203 ILE A C 1
ATOM 1662 O O . ILE A 1 203 ? 33.335 5.155 -61.478 1.00 96.56 203 ILE A O 1
ATOM 1666 N N . SER A 1 204 ? 32.364 6.199 -59.745 1.00 95.94 204 SER A N 1
ATOM 1667 C CA . SER A 1 204 ? 32.768 7.546 -60.164 1.00 95.94 204 SER A CA 1
ATOM 1668 C C . SER A 1 204 ? 34.288 7.696 -60.292 1.00 95.94 204 SER A C 1
ATOM 1670 O O . SER A 1 204 ? 34.757 8.424 -61.161 1.00 95.94 204 SER A O 1
ATOM 1672 N N . SER A 1 205 ? 35.074 7.011 -59.457 1.00 95.50 205 SER A N 1
ATOM 1673 C CA . SER A 1 205 ? 36.534 6.979 -59.579 1.00 95.50 205 SER A CA 1
ATOM 1674 C C . SER A 1 205 ? 36.989 6.224 -60.833 1.00 95.50 205 SER A C 1
ATOM 1676 O O . SER A 1 205 ? 37.964 6.639 -61.463 1.00 95.50 205 SER A O 1
ATOM 1678 N N . GLY A 1 206 ? 36.293 5.146 -61.204 1.00 94.38 206 GLY A N 1
ATOM 1679 C CA . GLY A 1 206 ? 36.502 4.424 -62.459 1.00 94.38 206 GLY A CA 1
ATOM 1680 C C . GLY A 1 206 ? 36.160 5.270 -63.687 1.00 94.38 206 GLY A C 1
ATOM 1681 O O . GLY A 1 206 ? 36.949 5.307 -64.633 1.00 94.38 206 GLY A O 1
ATOM 1682 N N . ASP A 1 207 ? 35.050 6.009 -63.635 1.00 95.56 207 ASP A N 1
ATOM 1683 C CA . ASP A 1 207 ? 34.643 6.947 -64.686 1.00 95.56 207 ASP A CA 1
ATOM 1684 C C . ASP A 1 207 ? 35.716 8.028 -64.887 1.00 95.56 207 ASP A C 1
ATOM 1686 O O . ASP A 1 207 ? 36.237 8.177 -65.988 1.00 95.56 207 ASP A O 1
ATOM 1690 N N . VAL A 1 208 ? 36.171 8.682 -63.808 1.00 95.00 208 VAL A N 1
ATOM 1691 C CA . VAL A 1 208 ? 37.249 9.693 -63.867 1.00 95.00 208 VAL A CA 1
ATOM 1692 C C . VAL A 1 208 ? 38.545 9.119 -64.451 1.00 95.00 208 VAL A C 1
ATOM 1694 O O . VAL A 1 208 ? 39.242 9.792 -65.210 1.00 95.00 208 VAL A O 1
ATOM 1697 N N . ARG A 1 209 ? 38.902 7.873 -64.119 1.00 93.44 209 ARG A N 1
ATOM 1698 C CA . ARG A 1 209 ? 40.087 7.220 -64.694 1.00 93.44 209 ARG A CA 1
ATOM 1699 C C . ARG A 1 209 ? 39.924 6.965 -66.193 1.00 93.44 209 ARG A C 1
ATOM 1701 O O . ARG A 1 209 ? 40.872 7.193 -66.943 1.00 93.44 209 ARG A O 1
ATOM 1708 N N . THR A 1 210 ? 38.741 6.525 -66.611 1.00 94.44 210 THR A N 1
ATOM 1709 C CA . THR A 1 210 ? 38.405 6.293 -68.021 1.00 94.44 210 THR A CA 1
ATOM 1710 C C . THR A 1 210 ? 38.441 7.604 -68.803 1.00 94.44 210 THR A C 1
ATOM 1712 O O . THR A 1 210 ? 39.059 7.660 -69.864 1.00 94.44 210 THR A O 1
ATOM 1715 N N . ASP A 1 211 ? 37.893 8.682 -68.239 1.00 94.31 211 ASP A N 1
ATOM 1716 C CA . ASP A 1 211 ? 37.956 10.027 -68.813 1.00 94.31 211 ASP A CA 1
ATOM 1717 C C . ASP A 1 211 ? 39.409 10.498 -68.981 1.00 94.31 211 ASP A C 1
ATOM 1719 O O . ASP A 1 211 ? 39.778 11.031 -70.028 1.00 94.31 211 ASP A O 1
ATOM 1723 N N . ILE A 1 212 ? 40.282 10.248 -67.995 1.00 92.62 212 ILE A N 1
ATOM 1724 C CA . ILE A 1 212 ? 41.718 10.556 -68.102 1.00 92.62 212 ILE A CA 1
ATOM 1725 C C . ILE A 1 212 ? 42.383 9.752 -69.229 1.00 92.62 212 ILE A C 1
ATOM 1727 O O . ILE A 1 212 ? 43.210 10.293 -69.965 1.00 92.62 212 ILE A O 1
ATOM 1731 N N . GLU A 1 213 ? 42.076 8.463 -69.364 1.00 93.31 213 GLU A N 1
ATOM 1732 C CA . GLU A 1 213 ? 42.628 7.619 -70.431 1.00 93.31 213 GLU A CA 1
ATOM 1733 C C . GLU A 1 213 ? 42.134 8.062 -71.817 1.00 93.31 213 GLU A C 1
ATOM 1735 O O . GLU A 1 213 ? 42.937 8.158 -72.750 1.00 93.31 213 GLU A O 1
ATOM 1740 N N . ALA A 1 214 ? 40.858 8.439 -71.935 1.00 92.38 214 ALA A N 1
ATOM 1741 C CA . ALA A 1 214 ? 40.287 9.011 -73.149 1.00 92.38 214 ALA A CA 1
ATOM 1742 C C . ALA A 1 214 ? 40.968 10.337 -73.529 1.00 92.38 214 ALA A C 1
ATOM 1744 O O . ALA A 1 214 ? 41.410 10.501 -74.667 1.00 92.38 214 ALA A O 1
ATOM 1745 N N . LEU A 1 215 ? 41.151 11.248 -72.565 1.00 92.81 215 LEU A N 1
ATOM 1746 C CA . LEU A 1 215 ? 41.855 12.517 -72.777 1.00 92.81 215 LEU A CA 1
ATOM 1747 C C . LEU A 1 215 ? 43.319 12.311 -73.189 1.00 92.81 215 LEU A C 1
ATOM 1749 O O . LEU A 1 215 ? 43.826 13.032 -74.054 1.00 92.81 215 LEU A O 1
ATOM 1753 N N . LYS A 1 216 ? 44.011 11.318 -72.611 1.00 95.31 216 LYS A N 1
ATOM 1754 C CA . LYS A 1 216 ? 45.369 10.942 -73.038 1.00 95.31 216 LYS A CA 1
ATOM 1755 C C . LYS A 1 216 ? 45.379 10.495 -74.498 1.00 95.31 216 LYS A C 1
ATOM 1757 O O . LYS A 1 216 ? 46.208 10.982 -75.265 1.00 95.31 216 LYS A O 1
ATOM 1762 N N . TRP A 1 217 ? 44.454 9.617 -74.887 1.00 94.88 217 TRP A N 1
ATOM 1763 C CA . TRP A 1 217 ? 44.348 9.124 -76.261 1.00 94.88 217 TRP A CA 1
ATOM 1764 C C . TRP A 1 217 ? 44.069 10.251 -77.264 1.00 94.88 217 TRP A C 1
ATOM 1766 O O . TRP A 1 217 ? 44.739 10.351 -78.295 1.00 94.88 217 TRP A O 1
ATOM 1776 N N . GLU A 1 218 ? 43.136 11.144 -76.932 1.00 93.25 218 GLU A N 1
ATOM 1777 C CA . GLU A 1 218 ? 42.801 12.319 -77.739 1.00 93.25 218 GLU A CA 1
ATOM 1778 C C . GLU A 1 218 ? 44.015 13.243 -77.914 1.00 93.25 218 GLU A C 1
ATOM 1780 O O . GLU A 1 218 ? 44.360 13.626 -79.034 1.00 93.25 218 GLU A O 1
ATOM 1785 N N . THR A 1 219 ? 44.730 13.527 -76.823 1.00 92.88 219 THR A N 1
ATOM 1786 C CA . THR A 1 219 ? 45.930 14.374 -76.847 1.00 92.88 219 THR A CA 1
ATOM 1787 C C . THR A 1 219 ? 47.028 13.762 -77.718 1.00 92.88 219 THR A C 1
ATOM 1789 O O . THR A 1 219 ? 47.620 14.459 -78.543 1.00 92.88 219 THR A O 1
ATOM 1792 N N . THR A 1 220 ? 47.288 12.454 -77.596 1.00 94.06 220 THR A N 1
ATOM 1793 C CA . THR A 1 220 ? 48.279 11.760 -78.434 1.00 94.06 220 THR A CA 1
ATOM 1794 C C . THR A 1 220 ? 47.888 11.791 -79.908 1.00 94.06 220 THR A C 1
ATOM 1796 O O . THR A 1 220 ? 48.737 12.062 -80.759 1.00 94.06 220 THR A O 1
ATOM 1799 N N . ARG A 1 221 ? 46.608 11.575 -80.230 1.00 93.50 221 ARG A N 1
ATOM 1800 C CA . ARG A 1 221 ? 46.109 11.659 -81.607 1.00 93.50 221 ARG A CA 1
ATOM 1801 C C . ARG A 1 221 ? 46.316 13.056 -82.194 1.00 93.50 221 ARG A C 1
ATOM 1803 O O . ARG A 1 221 ? 46.820 13.166 -83.310 1.00 93.50 221 ARG A O 1
ATOM 1810 N N . MET A 1 222 ? 45.964 14.109 -81.458 1.00 92.94 222 MET A N 1
ATOM 1811 C CA . MET A 1 222 ? 46.154 15.491 -81.913 1.00 92.94 222 MET A CA 1
ATOM 1812 C C . MET A 1 222 ? 47.638 15.838 -82.083 1.00 92.94 222 MET A C 1
ATOM 1814 O O . MET A 1 222 ? 48.009 16.454 -83.080 1.00 92.94 222 MET A O 1
ATOM 1818 N N . ALA A 1 223 ? 48.504 15.388 -81.170 1.00 94.12 223 ALA A N 1
ATOM 1819 C CA . ALA A 1 223 ? 49.950 15.574 -81.284 1.00 94.12 223 ALA A CA 1
ATOM 1820 C C . ALA A 1 223 ? 50.535 14.870 -82.523 1.00 94.12 223 ALA A C 1
ATOM 1822 O O . ALA A 1 223 ? 51.332 15.467 -83.247 1.00 94.12 223 ALA A O 1
ATOM 1823 N N . LEU A 1 224 ? 50.106 13.634 -82.809 1.00 94.62 224 LEU A N 1
ATOM 1824 C CA . LEU A 1 224 ? 50.505 12.901 -84.016 1.00 94.62 224 LEU A CA 1
ATOM 1825 C C . LEU A 1 224 ? 50.054 13.626 -85.287 1.00 94.62 224 LEU A C 1
ATOM 1827 O O . LEU A 1 224 ? 50.867 13.830 -86.185 1.00 94.62 224 LEU A O 1
ATOM 1831 N N . LEU A 1 225 ? 48.789 14.056 -85.361 1.00 94.50 225 LEU A N 1
ATOM 1832 C CA . LEU A 1 225 ? 48.278 14.830 -86.499 1.00 94.50 225 LEU A CA 1
ATOM 1833 C C . LEU A 1 225 ? 49.052 16.141 -86.688 1.00 94.50 225 LEU A C 1
ATOM 1835 O O . LEU A 1 225 ? 49.384 16.490 -87.819 1.00 94.50 225 LEU A O 1
ATOM 1839 N N . GLY A 1 226 ? 49.391 16.829 -85.594 1.00 94.19 226 GLY A N 1
ATOM 1840 C CA . GLY A 1 226 ? 50.248 18.013 -85.619 1.00 94.19 226 GLY A CA 1
ATOM 1841 C C . GLY A 1 226 ? 51.637 17.719 -86.193 1.00 94.19 226 GLY A C 1
ATOM 1842 O O . GLY A 1 226 ? 52.098 18.443 -87.075 1.00 94.19 226 GLY A O 1
ATOM 1843 N N . LEU A 1 227 ? 52.279 16.625 -85.765 1.00 94.69 227 LEU A N 1
ATOM 1844 C CA . LEU A 1 227 ? 53.579 16.192 -86.287 1.00 94.69 227 LEU A CA 1
ATOM 1845 C C . LEU A 1 227 ? 53.512 15.867 -87.791 1.00 94.69 227 LEU A C 1
ATOM 1847 O O . LEU A 1 227 ? 54.356 16.328 -88.559 1.00 94.69 227 LEU A O 1
ATOM 1851 N N . PHE A 1 228 ? 52.490 15.121 -88.225 1.00 94.38 228 PHE A N 1
ATOM 1852 C CA . PHE A 1 228 ? 52.257 14.827 -89.643 1.00 94.38 228 PHE A CA 1
ATOM 1853 C C . PHE A 1 228 ? 52.016 16.105 -90.455 1.00 94.38 228 PHE A C 1
ATOM 1855 O O . PHE A 1 228 ? 52.594 16.262 -91.530 1.00 94.38 228 PHE A O 1
ATOM 1862 N N . GLY A 1 229 ? 51.219 17.042 -89.935 1.00 94.00 229 GLY A N 1
ATOM 1863 C CA . GLY A 1 229 ? 50.974 18.339 -90.565 1.00 94.00 229 GLY A CA 1
ATOM 1864 C C . GLY A 1 229 ? 52.259 19.147 -90.756 1.00 94.00 229 GLY A C 1
ATOM 1865 O O . GLY A 1 229 ? 52.503 19.659 -91.848 1.00 94.00 229 GLY A O 1
ATOM 1866 N N . LEU A 1 230 ? 53.126 19.195 -89.738 1.00 94.06 230 LEU A N 1
ATOM 1867 C CA . LEU A 1 230 ? 54.436 19.850 -89.831 1.00 94.06 230 LEU A CA 1
ATOM 1868 C C . LEU A 1 230 ? 55.351 19.185 -90.870 1.00 94.06 230 LEU A C 1
ATOM 1870 O O . LEU A 1 230 ? 56.027 19.888 -91.620 1.00 94.06 230 LEU A O 1
ATOM 1874 N N . ALA A 1 231 ? 55.356 17.852 -90.954 1.00 93.81 231 ALA A N 1
ATOM 1875 C CA . ALA A 1 231 ? 56.148 17.117 -91.942 1.00 93.81 231 ALA A CA 1
ATOM 1876 C C . ALA A 1 231 ? 55.669 17.361 -93.387 1.00 93.81 231 ALA A C 1
ATOM 1878 O O . ALA A 1 231 ? 56.477 17.560 -94.292 1.00 93.81 231 ALA A O 1
ATOM 1879 N N . VAL A 1 232 ? 54.353 17.400 -93.617 1.00 94.25 232 VAL A N 1
ATOM 1880 C CA . VAL A 1 232 ? 53.785 17.731 -94.937 1.00 94.25 232 VAL A CA 1
ATOM 1881 C C . VAL A 1 232 ? 54.074 19.185 -95.309 1.00 94.25 232 VAL A C 1
ATOM 1883 O O . VAL A 1 232 ? 54.390 19.485 -96.464 1.00 94.25 232 VAL A O 1
ATOM 1886 N N . PHE A 1 233 ? 53.996 20.094 -94.337 1.00 93.38 233 PHE A N 1
ATOM 1887 C CA . PHE A 1 233 ? 54.296 21.506 -94.545 1.00 93.38 233 PHE A CA 1
ATOM 1888 C C . PHE A 1 233 ? 55.769 21.727 -94.909 1.00 93.38 233 PHE A C 1
ATOM 1890 O O . PHE A 1 233 ? 56.061 22.432 -95.877 1.00 93.38 233 PHE A O 1
ATOM 1897 N N . SER A 1 23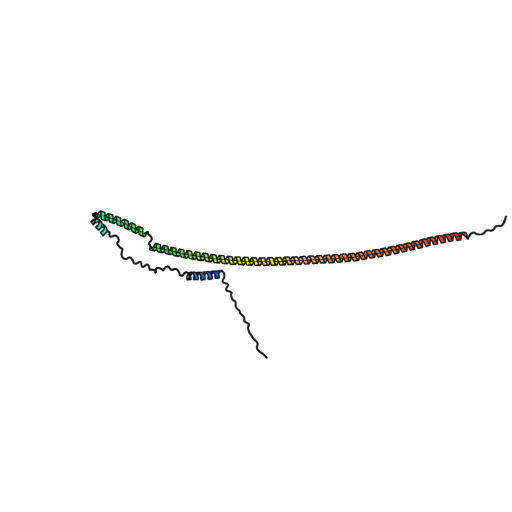4 ? 56.700 21.069 -94.210 1.00 91.25 234 SER A N 1
ATOM 1898 C CA . SER A 1 234 ? 58.129 21.145 -94.533 1.00 91.25 234 SER A CA 1
ATOM 1899 C C . SER A 1 234 ? 58.432 20.568 -95.921 1.00 91.25 234 SER A C 1
ATOM 1901 O O . SER A 1 234 ? 59.150 21.198 -96.702 1.00 91.25 234 SER A O 1
ATOM 1903 N N . PHE A 1 235 ? 57.815 19.438 -96.283 1.00 90.88 235 PHE A N 1
ATOM 1904 C CA . PHE A 1 235 ? 57.943 18.851 -97.618 1.00 90.88 235 PHE A CA 1
ATOM 1905 C C . PHE A 1 235 ? 57.380 19.766 -98.714 1.00 90.88 235 PHE A C 1
ATOM 1907 O O . PHE A 1 235 ? 57.997 19.935 -99.765 1.00 90.88 235 PHE A O 1
ATOM 1914 N N . SER A 1 236 ? 56.247 20.422 -98.460 1.00 87.00 236 SER A N 1
ATOM 1915 C CA . SER A 1 236 ? 55.639 21.370 -99.403 1.00 87.00 236 SER A CA 1
ATOM 1916 C C . SER A 1 236 ? 56.517 22.603 -99.628 1.00 87.00 236 SER A C 1
ATOM 1918 O O . SER A 1 236 ? 56.691 23.020 -100.773 1.00 87.00 236 SER A O 1
ATOM 1920 N N . ILE A 1 237 ? 57.131 23.159 -98.574 1.00 89.44 237 ILE A N 1
ATOM 1921 C CA . ILE A 1 237 ? 58.109 24.255 -98.701 1.00 89.44 237 ILE A CA 1
ATOM 1922 C C . ILE A 1 237 ? 59.322 23.804 -99.521 1.00 89.44 237 ILE A C 1
ATOM 1924 O O . ILE A 1 237 ? 59.775 24.535 -100.408 1.00 89.44 237 ILE A O 1
ATOM 1928 N N . MET A 1 238 ? 59.837 22.599 -99.257 1.00 86.62 238 MET A N 1
ATOM 1929 C CA . MET A 1 238 ? 60.958 22.034 -100.006 1.00 86.62 238 MET A CA 1
ATOM 1930 C C . MET A 1 238 ? 60.608 21.862 -101.491 1.00 86.62 238 MET A C 1
ATOM 1932 O O . MET A 1 238 ? 61.372 22.302 -102.348 1.00 86.62 238 MET A O 1
ATOM 1936 N N . PHE A 1 239 ? 59.440 21.298 -101.812 1.00 83.81 239 PHE A N 1
ATOM 1937 C CA . PHE A 1 239 ? 58.973 21.101 -103.189 1.00 83.81 239 PHE A CA 1
ATOM 1938 C C . PHE A 1 239 ? 58.727 22.430 -103.917 1.00 83.81 239 PHE A C 1
ATOM 1940 O O . PHE A 1 239 ? 59.153 22.601 -105.059 1.00 83.81 239 PHE A O 1
ATOM 1947 N N . PHE A 1 240 ? 58.108 23.408 -103.250 1.00 83.31 240 PHE A N 1
ATOM 1948 C CA . PHE A 1 240 ? 57.879 24.738 -103.817 1.00 83.31 240 PHE A CA 1
ATOM 1949 C C . PHE A 1 240 ? 59.199 25.472 -104.099 1.00 83.31 240 PHE A C 1
ATOM 1951 O O . PHE A 1 240 ? 59.363 26.070 -105.164 1.00 83.31 240 PHE A O 1
ATOM 1958 N N . THR A 1 241 ? 60.177 25.361 -103.195 1.00 81.31 241 THR A N 1
ATOM 1959 C CA . THR A 1 241 ? 61.518 25.935 -103.385 1.00 81.31 241 THR A CA 1
ATOM 1960 C C . THR A 1 241 ? 62.284 25.220 -104.506 1.00 81.31 241 THR A C 1
ATOM 1962 O O . THR A 1 241 ? 62.888 25.889 -105.344 1.00 81.31 241 THR A O 1
ATOM 1965 N N . SER A 1 242 ? 62.208 23.885 -104.600 1.00 75.38 242 SER A N 1
ATOM 1966 C CA . SER A 1 242 ? 62.822 23.106 -105.692 1.00 75.38 242 SER A CA 1
ATOM 1967 C C . SER A 1 242 ? 62.223 23.440 -107.063 1.00 75.38 242 SER A C 1
ATOM 1969 O O . SER A 1 242 ? 62.954 23.612 -108.041 1.00 75.38 242 SER A O 1
ATOM 1971 N N . ASN A 1 243 ? 60.901 23.615 -107.142 1.00 71.69 243 ASN A N 1
ATOM 1972 C CA . ASN A 1 243 ? 60.227 24.011 -108.381 1.00 71.69 243 ASN A CA 1
ATOM 1973 C C . ASN A 1 243 ? 60.547 25.456 -108.782 1.00 71.69 243 ASN A C 1
ATOM 1975 O O . ASN A 1 243 ? 60.643 25.753 -109.973 1.00 71.69 243 ASN A O 1
ATOM 1979 N N . LYS A 1 244 ? 60.760 26.355 -107.813 1.00 63.75 244 LYS A N 1
ATOM 1980 C CA . LYS A 1 244 ? 61.240 27.716 -108.087 1.00 63.75 244 LYS A CA 1
ATOM 1981 C C . LYS A 1 244 ? 62.687 27.703 -108.604 1.00 63.75 244 LYS A C 1
ATOM 1983 O O . LYS A 1 244 ? 62.970 28.376 -109.589 1.00 63.75 244 LYS A O 1
ATOM 1988 N N . LYS A 1 245 ? 63.551 26.851 -108.037 1.00 57.53 245 LYS A N 1
ATOM 1989 C CA . LYS A 1 245 ? 64.935 26.643 -108.502 1.00 57.53 245 LYS A CA 1
ATOM 1990 C C . LYS A 1 245 ? 65.003 26.024 -109.909 1.00 57.53 245 LYS A C 1
ATOM 1992 O O . LYS A 1 245 ? 65.842 26.424 -110.707 1.00 57.53 245 LYS A O 1
ATOM 1997 N N . SER A 1 246 ? 64.080 25.122 -110.263 1.00 57.12 246 SER A N 1
ATOM 1998 C CA . SER A 1 246 ? 63.959 24.607 -111.642 1.00 57.12 246 SER A CA 1
ATOM 1999 C C . SER A 1 246 ? 63.475 25.671 -112.635 1.00 57.12 246 SER A C 1
ATOM 2001 O O . SER A 1 246 ? 63.931 25.687 -113.777 1.00 57.12 246 SER A O 1
ATOM 2003 N N . LYS A 1 247 ? 62.605 26.605 -112.222 1.00 53.25 247 LYS A N 1
ATOM 2004 C CA . LYS A 1 247 ? 62.195 27.730 -113.084 1.00 53.25 247 LYS A CA 1
ATOM 2005 C C . LYS A 1 247 ? 63.327 28.730 -113.347 1.00 53.25 247 LYS A C 1
ATOM 2007 O O . LYS A 1 247 ? 63.388 29.243 -114.458 1.00 53.25 247 LYS A O 1
ATOM 2012 N N . GLU A 1 248 ? 64.245 28.943 -112.403 1.00 54.81 248 GLU A N 1
ATOM 2013 C CA . GLU A 1 248 ? 65.455 29.754 -112.642 1.00 54.81 248 GLU A CA 1
ATOM 2014 C C . GLU A 1 248 ? 66.424 29.080 -113.628 1.00 54.81 248 GLU A C 1
ATOM 2016 O O . GLU A 1 248 ? 66.868 29.722 -114.579 1.00 54.81 248 GLU A O 1
ATOM 2021 N N . ILE A 1 249 ? 66.662 27.768 -113.501 1.00 56.59 249 ILE A N 1
ATOM 2022 C CA . ILE A 1 249 ? 67.574 27.029 -114.400 1.00 56.59 249 ILE A CA 1
ATOM 2023 C C . ILE A 1 249 ? 67.011 26.928 -115.832 1.00 56.59 249 ILE A C 1
ATOM 2025 O O . ILE A 1 249 ? 67.765 26.959 -116.802 1.00 56.59 249 ILE A O 1
ATOM 2029 N N . THR A 1 250 ? 65.684 26.886 -116.005 1.00 51.97 250 THR A N 1
ATOM 2030 C CA . THR A 1 250 ? 65.074 26.839 -117.352 1.00 51.97 250 THR A CA 1
ATOM 2031 C C . THR A 1 250 ? 65.033 28.216 -118.041 1.00 51.97 250 THR A C 1
ATOM 2033 O O . THR A 1 250 ? 64.915 28.275 -119.261 1.00 51.97 250 THR A O 1
ATOM 2036 N N . SER A 1 251 ? 65.185 29.325 -117.301 1.00 52.00 251 SER A N 1
ATOM 2037 C CA . SER A 1 251 ? 65.324 30.677 -117.879 1.00 52.00 251 SER A CA 1
ATOM 2038 C C . SER A 1 251 ? 66.752 31.046 -118.303 1.00 52.00 251 SER A C 1
ATOM 2040 O O . SER A 1 251 ? 66.937 32.032 -119.013 1.00 52.00 251 SER A O 1
ATOM 2042 N N . GLU A 1 252 ? 67.759 30.252 -117.926 1.00 51.38 252 GLU A N 1
ATOM 2043 C CA . GLU A 1 252 ? 69.161 30.475 -118.316 1.00 51.38 252 GLU A CA 1
ATOM 2044 C C . GLU A 1 252 ? 69.547 29.733 -119.617 1.00 51.38 252 GLU A C 1
ATOM 2046 O O . GLU A 1 252 ? 70.532 30.074 -120.265 1.00 51.38 252 GLU A O 1
ATOM 2051 N N . VAL A 1 253 ? 68.734 28.766 -120.068 1.00 53.75 253 VAL A N 1
ATOM 2052 C CA . VAL A 1 253 ? 69.022 27.915 -121.245 1.00 53.75 253 VAL A CA 1
ATOM 2053 C C . VAL A 1 253 ? 68.454 28.471 -122.569 1.00 53.75 253 VAL A C 1
ATOM 2055 O O . VAL A 1 253 ? 68.746 27.939 -123.638 1.00 53.75 253 VAL A O 1
ATOM 2058 N N . SER A 1 254 ? 67.707 29.585 -122.563 1.00 49.06 254 SER A N 1
ATOM 2059 C CA . SER A 1 254 ? 67.131 30.192 -123.781 1.00 49.06 254 SER A CA 1
ATOM 2060 C C . SER A 1 254 ? 67.640 31.613 -124.079 1.00 49.06 254 SER A C 1
ATOM 2062 O O . SER A 1 254 ? 66.851 32.556 -124.166 1.00 49.06 254 SER A O 1
ATOM 2064 N N . LYS A 1 255 ? 68.954 31.783 -124.280 1.00 38.16 255 LYS A N 1
ATOM 2065 C CA . LYS A 1 255 ? 69.524 32.954 -124.981 1.00 38.16 255 LYS A CA 1
ATOM 2066 C C . LYS A 1 255 ? 70.342 32.490 -126.202 1.00 38.16 255 LYS A C 1
ATOM 2068 O O . LYS A 1 255 ? 71.204 31.628 -126.034 1.00 38.16 255 LYS A O 1
ATOM 2073 N N . PRO A 1 256 ? 70.069 32.997 -127.422 1.00 44.12 256 PRO A N 1
ATOM 2074 C CA . PRO A 1 256 ? 70.701 32.514 -128.651 1.00 44.12 256 PRO A CA 1
ATOM 2075 C C . PRO A 1 256 ? 72.154 32.992 -128.810 1.00 44.12 256 PRO A C 1
ATOM 2077 O O . PRO A 1 256 ? 72.530 34.066 -128.345 1.00 44.12 256 PRO A O 1
ATOM 2080 N N . LYS A 1 257 ? 72.955 32.158 -129.489 1.00 46.09 257 LYS A N 1
ATOM 2081 C CA . LYS A 1 257 ? 74.290 32.473 -130.016 1.00 46.09 257 LYS A CA 1
ATOM 2082 C C . LYS A 1 257 ? 74.154 33.421 -131.206 1.00 46.09 257 LYS A C 1
ATOM 2084 O O . LYS A 1 257 ? 73.570 33.006 -132.202 1.00 46.09 257 LYS A O 1
ATOM 2089 N N . ASP A 1 258 ? 74.810 34.575 -131.146 1.00 45.47 258 ASP A N 1
ATOM 2090 C CA . ASP A 1 258 ? 75.141 35.361 -132.335 1.00 45.47 258 ASP A CA 1
ATOM 2091 C C . ASP A 1 258 ? 76.660 35.413 -132.529 1.00 45.47 258 ASP A C 1
ATOM 2093 O O . ASP A 1 258 ? 77.437 35.693 -131.615 1.00 45.47 258 ASP A O 1
ATOM 2097 N N . VAL A 1 259 ? 77.055 35.067 -133.751 1.00 48.62 259 VAL A N 1
ATOM 2098 C CA . VAL A 1 259 ? 78.406 35.071 -134.313 1.00 48.62 259 VAL A CA 1
ATOM 2099 C C . VAL A 1 259 ? 78.699 36.463 -134.872 1.00 48.62 259 VAL A C 1
ATOM 2101 O O . VAL A 1 259 ? 77.890 36.975 -135.641 1.00 48.62 259 VAL A O 1
ATOM 2104 N N . ASN A 1 260 ? 79.884 37.025 -134.604 1.00 36.94 260 ASN A N 1
ATOM 2105 C CA . ASN A 1 260 ? 80.568 37.865 -135.593 1.00 36.94 260 ASN A CA 1
ATOM 2106 C C . ASN A 1 260 ? 82.101 37.840 -135.431 1.00 36.94 260 ASN A C 1
ATOM 2108 O O . ASN A 1 260 ? 82.629 37.680 -134.334 1.00 36.94 260 ASN A O 1
ATOM 2112 N N . ILE A 1 261 ? 82.767 37.961 -136.575 1.00 51.66 261 ILE A N 1
ATOM 2113 C CA . ILE A 1 261 ? 84.161 37.708 -136.930 1.00 51.66 261 ILE A CA 1
ATOM 2114 C C . ILE A 1 261 ? 84.966 39.028 -136.937 1.00 51.66 261 ILE A C 1
ATOM 2116 O O . ILE A 1 261 ? 84.488 40.033 -137.445 1.00 51.66 261 ILE A O 1
ATOM 2120 N N . ASN A 1 262 ? 86.193 38.951 -136.407 1.00 56.97 262 ASN A N 1
ATOM 2121 C CA . ASN A 1 262 ? 87.422 39.756 -136.572 1.00 56.97 262 ASN A CA 1
ATOM 2122 C C . ASN A 1 262 ? 87.385 41.279 -136.824 1.00 56.97 262 ASN A C 1
ATOM 2124 O O . ASN A 1 262 ? 87.039 41.731 -137.913 1.00 56.97 262 ASN A O 1
ATOM 2128 N N . SER A 1 263 ? 88.051 42.004 -135.913 1.00 44.69 263 SER A N 1
ATOM 2129 C CA . SER A 1 263 ? 89.282 42.787 -136.175 1.00 44.69 263 SER A CA 1
ATOM 2130 C C . SER A 1 263 ? 90.003 43.088 -134.866 1.00 44.69 263 SER A C 1
ATOM 2132 O O . SER A 1 263 ? 89.281 43.380 -133.887 1.00 44.69 263 SER A O 1
#

InterPro domains:
  IPR024461 Coiled-coil domain-containing protein 90-like [PF07798] (68-239)
  IPR024461 Coiled-coil domain-containing protein 90-like [PTHR14360] (54-235)